Protein AF-A0A8H6QI71-F1 (afdb_monomer_lite)

pLDDT: mean 81.69, std 11.5, range [48.66, 94.69]

Sequence (191 aa):
MAPSSMRLLLYSREDYWPYFSACAHWRDGELMDVCKCALGHVPKPRTTAGLQGIEHRAKDIYHGRTYNPNEFATPCGKCRPMRRCPDCPSEYMVEIKLSEDRSDPRSLRFRHAIVVTRWCDLGDGSSPHRSREWAACNGDLTGYDSFAVLGKRSISGVFESAFTDDHIPGQRIVSMNPKGIRLGEAGNSWY

Organism: NCBI:txid1287682

Structure (mmCIF, N/CA/C/O backbone):
data_AF-A0A8H6QI71-F1
#
_entry.id   AF-A0A8H6QI71-F1
#
loop_
_atom_site.group_PDB
_atom_site.id
_atom_site.type_symbol
_atom_site.label_atom_id
_atom_site.label_alt_id
_atom_site.label_comp_id
_atom_site.label_asym_id
_atom_site.label_entity_id
_atom_site.label_seq_id
_atom_site.pdbx_PDB_ins_code
_atom_site.Cartn_x
_atom_site.Cartn_y
_atom_site.Cartn_z
_atom_site.occupancy
_atom_site.B_iso_or_equiv
_atom_site.auth_seq_id
_atom_site.auth_comp_id
_atom_site.auth_asym_id
_atom_site.auth_atom_id
_atom_site.pdbx_PDB_model_num
ATOM 1 N N . MET A 1 1 ? 4.713 -8.923 -17.486 1.00 67.88 1 MET A N 1
ATOM 2 C CA . MET A 1 1 ? 5.205 -10.060 -16.682 1.00 67.88 1 MET A CA 1
ATOM 3 C C . MET A 1 1 ? 4.197 -11.201 -16.807 1.00 67.88 1 MET A C 1
ATOM 5 O O . MET A 1 1 ? 3.032 -10.893 -17.034 1.00 67.88 1 MET A O 1
ATOM 9 N N . ALA A 1 2 ? 4.606 -12.471 -16.748 1.00 78.50 2 ALA A N 1
ATOM 10 C CA . ALA A 1 2 ? 3.647 -13.584 -16.791 1.00 78.50 2 ALA A CA 1
ATOM 11 C C . ALA A 1 2 ? 2.905 -13.704 -15.438 1.00 78.50 2 ALA A C 1
ATOM 13 O O . ALA A 1 2 ? 3.509 -13.378 -14.414 1.00 78.50 2 ALA A O 1
ATOM 14 N N . PRO A 1 3 ? 1.654 -14.194 -15.383 1.00 75.56 3 PRO A N 1
ATOM 15 C CA . PRO A 1 3 ? 0.897 -14.291 -14.125 1.00 75.56 3 PRO A CA 1
ATOM 16 C C . PRO A 1 3 ? 1.628 -15.077 -13.023 1.00 75.56 3 PRO A C 1
ATOM 18 O O . PRO A 1 3 ? 1.729 -14.622 -11.885 1.00 75.56 3 PRO A O 1
ATOM 21 N N . SER A 1 4 ? 2.263 -16.194 -13.388 1.00 78.88 4 SER A N 1
ATOM 22 C CA . SER A 1 4 ? 3.041 -17.036 -12.469 1.00 78.88 4 SER A CA 1
ATOM 23 C C . SER A 1 4 ? 4.257 -16.328 -11.863 1.00 78.88 4 SER A C 1
ATOM 25 O O . SER A 1 4 ? 4.579 -16.544 -10.698 1.00 78.88 4 SER A O 1
ATOM 27 N N . SER A 1 5 ? 4.915 -15.442 -12.617 1.00 81.75 5 SER A N 1
ATOM 28 C CA . SER A 1 5 ? 6.075 -14.686 -12.116 1.00 81.75 5 SER A CA 1
ATOM 29 C C . SER A 1 5 ? 5.662 -13.550 -11.184 1.00 81.75 5 SER A C 1
ATOM 31 O O . SER A 1 5 ? 6.348 -13.309 -10.197 1.00 81.75 5 SER A O 1
ATOM 33 N N . MET A 1 6 ? 4.517 -12.904 -11.432 1.00 84.50 6 MET A N 1
ATOM 34 C CA . MET A 1 6 ? 3.956 -11.937 -10.480 1.00 84.50 6 MET A CA 1
ATOM 35 C C . MET A 1 6 ? 3.588 -12.611 -9.158 1.00 84.50 6 MET A C 1
ATOM 37 O O . MET A 1 6 ? 3.831 -12.047 -8.095 1.00 84.50 6 MET A O 1
ATOM 41 N N . ARG A 1 7 ? 3.047 -13.834 -9.213 1.00 81.69 7 ARG A N 1
ATOM 42 C CA . ARG A 1 7 ? 2.723 -14.603 -8.010 1.00 81.69 7 ARG A CA 1
ATOM 43 C C . ARG A 1 7 ? 3.966 -14.892 -7.165 1.00 81.69 7 ARG A C 1
ATOM 45 O O . ARG A 1 7 ? 3.940 -14.647 -5.967 1.00 81.69 7 ARG A O 1
ATOM 52 N N . LEU A 1 8 ? 5.050 -15.353 -7.788 1.00 85.69 8 LEU A N 1
ATOM 53 C CA . LEU A 1 8 ? 6.312 -15.629 -7.087 1.00 85.69 8 LEU A CA 1
ATOM 54 C C . LEU A 1 8 ? 6.946 -14.382 -6.456 1.00 85.69 8 LEU A C 1
ATOM 56 O O . LEU A 1 8 ? 7.713 -14.508 -5.510 1.00 85.69 8 LEU A O 1
ATOM 60 N N . LEU A 1 9 ? 6.651 -13.196 -6.990 1.00 88.19 9 LEU A N 1
ATOM 61 C CA . LEU A 1 9 ? 7.185 -11.936 -6.481 1.00 88.19 9 LEU A CA 1
ATOM 62 C C . LEU A 1 9 ? 6.346 -11.360 -5.334 1.00 88.19 9 LEU A C 1
ATOM 64 O O . LEU A 1 9 ? 6.881 -10.682 -4.464 1.00 88.19 9 LEU A O 1
ATOM 68 N N . LEU A 1 10 ? 5.035 -11.601 -5.344 1.00 90.88 10 LEU A N 1
ATOM 69 C CA . LEU A 1 10 ? 4.106 -10.982 -4.402 1.00 90.88 10 LEU A CA 1
ATOM 70 C C . LEU A 1 10 ? 3.769 -11.862 -3.197 1.00 90.88 10 LEU A C 1
ATOM 72 O O . LEU A 1 10 ? 3.479 -11.310 -2.139 1.00 90.88 10 LEU A O 1
ATOM 76 N N . TYR A 1 11 ? 3.801 -13.187 -3.345 1.00 89.75 11 TYR A N 1
ATOM 77 C CA . TYR A 1 11 ? 3.317 -14.119 -2.328 1.00 89.75 11 TYR A CA 1
ATOM 78 C C . TYR A 1 11 ? 4.394 -15.085 -1.857 1.00 89.75 11 TYR A C 1
ATOM 80 O O . TYR A 1 11 ? 5.127 -15.664 -2.662 1.00 89.75 11 TYR A O 1
ATOM 88 N N . SER A 1 12 ? 4.373 -15.340 -0.553 1.00 89.56 12 SER A N 1
ATOM 89 C CA . SER A 1 12 ? 5.001 -16.492 0.071 1.00 89.56 12 SER A CA 1
ATOM 90 C C . SER A 1 12 ? 4.563 -17.790 -0.603 1.00 89.56 12 SER A C 1
ATOM 92 O O . SER A 1 12 ? 3.405 -17.977 -0.987 1.00 89.56 12 SER A O 1
ATOM 94 N N . ARG A 1 13 ? 5.526 -18.697 -0.775 1.00 84.44 13 ARG A N 1
ATOM 95 C CA . ARG A 1 13 ? 5.322 -19.976 -1.465 1.00 84.44 13 ARG A CA 1
ATOM 96 C C . ARG A 1 13 ? 4.545 -20.988 -0.627 1.00 84.44 13 ARG A C 1
ATOM 98 O O . ARG A 1 13 ? 4.004 -21.925 -1.206 1.00 84.44 13 ARG A O 1
ATOM 105 N N . GLU A 1 14 ? 4.540 -20.818 0.690 1.00 84.69 14 GLU A N 1
ATOM 106 C CA . GLU A 1 14 ? 3.998 -21.795 1.636 1.00 84.69 14 GLU A CA 1
ATOM 107 C C . GLU A 1 14 ? 2.531 -21.502 1.956 1.00 84.69 14 GLU A C 1
ATOM 109 O O . GLU A 1 14 ? 1.664 -22.342 1.734 1.00 84.69 14 GLU A O 1
ATOM 114 N N . ASP A 1 15 ? 2.247 -20.282 2.406 1.00 84.94 15 ASP A N 1
ATOM 115 C CA . ASP A 1 15 ? 0.958 -19.862 2.965 1.00 84.94 15 ASP A CA 1
ATOM 116 C C . ASP A 1 15 ? 0.229 -18.815 2.111 1.00 84.94 15 ASP A C 1
ATOM 118 O O . ASP A 1 15 ? -0.856 -18.355 2.473 1.00 84.94 15 ASP A O 1
ATOM 122 N N . TYR A 1 16 ? 0.809 -18.436 0.965 1.00 83.81 16 TYR A N 1
ATOM 123 C CA . TYR A 1 16 ? 0.271 -17.413 0.063 1.00 83.81 16 TYR A CA 1
ATOM 124 C C . TYR A 1 16 ? 0.046 -16.061 0.742 1.00 83.81 16 TYR A C 1
ATOM 126 O O . TYR A 1 16 ? -0.727 -15.238 0.250 1.00 83.81 16 TYR A O 1
ATOM 134 N N . TRP A 1 17 ? 0.727 -15.803 1.857 1.00 89.44 17 TRP A N 1
ATOM 135 C CA . TRP A 1 17 ? 0.727 -14.493 2.481 1.00 89.44 17 TRP A CA 1
ATOM 136 C C . TRP A 1 17 ? 1.582 -13.517 1.656 1.00 89.44 17 TRP A C 1
ATOM 138 O O . TRP A 1 17 ? 2.589 -13.937 1.077 1.00 89.44 17 TRP A O 1
ATOM 148 N N . PRO A 1 18 ? 1.228 -12.224 1.540 1.00 92.06 18 PRO A N 1
ATOM 149 C CA . PRO A 1 18 ? 2.047 -11.278 0.803 1.00 92.06 18 PRO A CA 1
ATOM 150 C C . PRO A 1 18 ? 3.413 -11.120 1.475 1.00 92.06 18 PRO A C 1
ATOM 152 O O . PRO A 1 18 ? 3.505 -11.076 2.698 1.00 92.06 18 PRO A O 1
ATOM 155 N N . TYR A 1 19 ? 4.485 -10.953 0.701 1.00 92.12 19 TYR A N 1
ATOM 156 C CA . TYR A 1 19 ? 5.823 -10.705 1.271 1.00 92.12 19 TYR A CA 1
ATOM 157 C C . TYR A 1 19 ? 5.970 -9.337 1.971 1.00 92.12 19 TYR A C 1
ATOM 159 O O . TYR A 1 19 ? 7.041 -9.002 2.473 1.00 92.12 19 TYR A O 1
ATOM 167 N N . PHE A 1 20 ? 4.907 -8.537 2.004 1.00 93.06 20 PHE A N 1
ATOM 168 C CA . PHE A 1 20 ? 4.841 -7.228 2.643 1.00 93.06 20 PHE A CA 1
ATOM 169 C C . PHE A 1 20 ? 3.739 -7.199 3.711 1.00 93.06 20 PHE A C 1
ATOM 171 O O . PHE A 1 20 ? 2.838 -8.037 3.731 1.00 93.06 20 PHE A O 1
ATOM 178 N N . SER A 1 21 ? 3.793 -6.205 4.602 1.00 92.25 21 SER A N 1
ATOM 179 C CA . SER A 1 21 ? 2.792 -6.041 5.662 1.00 92.25 21 SER A CA 1
ATOM 180 C C . SER A 1 21 ? 1.402 -5.777 5.082 1.00 92.25 21 SER A C 1
ATOM 182 O O . SER A 1 21 ? 1.201 -4.818 4.335 1.00 92.25 21 SER A O 1
ATOM 184 N N . ALA A 1 22 ? 0.435 -6.601 5.475 1.00 94.12 22 ALA A N 1
ATOM 185 C CA . ALA A 1 22 ? -0.955 -6.508 5.058 1.00 94.12 22 ALA A CA 1
ATOM 186 C C . ALA A 1 22 ? -1.888 -6.720 6.266 1.00 94.12 22 ALA A C 1
ATOM 188 O O . ALA A 1 22 ? -1.545 -7.429 7.209 1.00 94.12 22 ALA A O 1
ATOM 189 N N . CYS A 1 23 ? -3.051 -6.070 6.266 1.00 94.00 23 CYS A N 1
ATOM 190 C CA . CYS A 1 23 ? -4.119 -6.267 7.251 1.00 94.00 23 CYS A CA 1
ATOM 191 C C . CYS A 1 23 ? -4.908 -7.536 6.933 1.00 94.00 23 CYS A C 1
ATOM 193 O O . CYS A 1 23 ? -4.937 -7.935 5.777 1.00 94.00 23 CYS A O 1
ATOM 195 N N . ALA A 1 24 ? -5.622 -8.120 7.897 1.00 92.81 24 ALA A N 1
ATOM 196 C CA . ALA A 1 24 ? -6.383 -9.362 7.696 1.00 92.81 24 ALA A CA 1
ATOM 197 C C . ALA A 1 24 ? -7.345 -9.341 6.483 1.00 92.81 24 ALA A C 1
ATOM 199 O O . ALA A 1 24 ? -7.567 -10.361 5.837 1.00 92.81 24 ALA A O 1
ATOM 200 N N . HIS A 1 25 ? -7.845 -8.159 6.117 1.00 92.88 25 HIS A N 1
ATOM 201 C CA . HIS A 1 25 ? -8.777 -7.936 5.009 1.00 92.88 25 HIS A CA 1
ATOM 202 C C . HIS A 1 25 ? -8.123 -7.841 3.627 1.00 92.88 25 HIS A C 1
ATOM 204 O O . HIS A 1 25 ? -8.810 -7.572 2.649 1.00 92.88 25 HIS A O 1
ATOM 210 N N . TRP A 1 26 ? -6.803 -8.000 3.509 1.00 91.56 26 TRP A N 1
ATOM 211 C CA . TRP A 1 26 ? -6.082 -7.866 2.235 1.00 91.56 26 TRP A CA 1
ATOM 212 C C . TRP A 1 26 ? -6.598 -8.809 1.141 1.00 91.56 26 TRP A C 1
ATOM 214 O O . TRP A 1 26 ? -6.453 -8.536 -0.053 1.00 91.56 26 TRP A O 1
ATOM 224 N N . ARG A 1 27 ? -7.196 -9.918 1.586 1.00 88.50 27 ARG A N 1
ATOM 225 C CA . ARG A 1 27 ? -7.839 -10.946 0.775 1.00 88.50 27 ARG A CA 1
ATOM 226 C C . ARG A 1 27 ? -9.093 -10.428 0.075 1.00 88.50 27 ARG A C 1
ATOM 228 O O . ARG A 1 27 ? -9.455 -10.932 -0.981 1.00 88.50 27 ARG A O 1
ATOM 235 N N . ASP A 1 28 ? -9.733 -9.418 0.647 1.00 87.00 28 ASP A N 1
ATOM 236 C CA . ASP A 1 28 ? -10.954 -8.824 0.135 1.00 87.00 28 ASP A CA 1
ATOM 237 C C . ASP A 1 28 ? -10.635 -7.528 -0.623 1.00 87.00 28 ASP A C 1
ATOM 239 O O . ASP A 1 28 ? -10.025 -6.589 -0.105 1.00 87.00 28 ASP A O 1
ATOM 243 N N . GLY A 1 29 ? -11.074 -7.462 -1.880 1.00 85.75 29 GLY A N 1
ATOM 244 C CA . GLY A 1 29 ? -10.908 -6.286 -2.730 1.00 85.75 29 GLY A CA 1
ATOM 245 C C . GLY A 1 29 ? -9.685 -6.335 -3.650 1.00 85.75 29 GLY A C 1
ATOM 246 O O . GLY A 1 29 ? -9.356 -7.359 -4.236 1.00 85.75 29 GLY A O 1
ATOM 247 N N . GLU A 1 30 ? -9.053 -5.182 -3.858 1.00 90.81 30 GLU A N 1
ATOM 248 C CA . GLU A 1 30 ? -8.184 -4.911 -5.006 1.00 90.81 30 GLU A CA 1
ATOM 249 C C . GLU A 1 30 ? -6.699 -4.740 -4.653 1.00 90.81 30 GLU A C 1
ATOM 251 O O . GLU A 1 30 ? -5.929 -4.335 -5.524 1.00 90.81 30 GLU A O 1
ATOM 256 N N . LEU A 1 31 ? -6.255 -5.005 -3.416 1.00 92.31 31 LEU A N 1
ATOM 257 C CA . LEU A 1 31 ? -4.856 -4.748 -3.027 1.00 92.31 31 LEU A CA 1
ATOM 258 C C . LEU A 1 31 ? -3.873 -5.467 -3.962 1.00 92.31 31 LEU A C 1
ATOM 260 O O . LEU A 1 31 ? -2.986 -4.849 -4.553 1.00 92.31 31 LEU A O 1
ATOM 264 N N . MET A 1 32 ? -4.086 -6.765 -4.164 1.00 90.75 32 MET A N 1
ATOM 265 C CA . MET A 1 32 ? -3.227 -7.569 -5.031 1.00 90.75 32 MET A CA 1
ATOM 266 C C . MET A 1 32 ? -3.390 -7.218 -6.508 1.00 90.75 32 MET A C 1
ATOM 268 O O . MET A 1 32 ? -2.410 -7.224 -7.250 1.00 90.75 32 MET A O 1
ATOM 272 N N . ASP A 1 33 ? -4.593 -6.841 -6.935 1.00 90.81 33 ASP A N 1
ATOM 273 C CA . ASP A 1 33 ? -4.855 -6.366 -8.294 1.00 90.81 33 ASP A CA 1
ATOM 274 C C . ASP A 1 33 ? -4.119 -5.061 -8.604 1.00 90.81 33 ASP A C 1
ATOM 276 O O . ASP A 1 33 ? -3.656 -4.856 -9.729 1.00 90.81 33 ASP A O 1
ATOM 280 N N . VAL A 1 34 ? -4.004 -4.173 -7.617 1.00 93.38 34 VAL A N 1
ATOM 281 C CA . VAL A 1 34 ? -3.229 -2.935 -7.708 1.00 93.38 34 VAL A CA 1
ATOM 282 C C . VAL A 1 34 ? -1.737 -3.244 -7.796 1.00 93.38 34 VAL A C 1
ATOM 284 O O . VAL A 1 34 ? -1.076 -2.702 -8.683 1.00 93.38 34 VAL A O 1
ATOM 287 N N . CYS A 1 35 ? -1.220 -4.166 -6.976 1.00 93.62 35 CYS A N 1
ATOM 288 C CA . CYS A 1 35 ? 0.173 -4.621 -7.058 1.00 93.62 35 CYS A CA 1
ATOM 289 C C . CYS A 1 35 ? 0.495 -5.252 -8.423 1.00 93.62 35 CYS A C 1
ATOM 291 O O . CYS A 1 35 ? 1.467 -4.868 -9.076 1.00 93.62 35 CYS A O 1
ATOM 293 N N . LYS A 1 36 ? -0.355 -6.167 -8.908 1.00 92.12 36 LYS A N 1
ATOM 294 C CA . LYS A 1 36 ? -0.227 -6.790 -10.238 1.00 92.12 36 LYS A CA 1
ATOM 295 C C . LYS A 1 36 ? -0.292 -5.737 -11.355 1.00 92.12 36 LYS A C 1
ATOM 297 O O . LYS A 1 36 ? 0.489 -5.798 -12.304 1.00 92.12 36 LYS A O 1
ATOM 302 N N . CYS A 1 37 ? -1.174 -4.742 -11.230 1.00 92.56 37 CYS A N 1
ATOM 303 C CA . CYS A 1 37 ? -1.265 -3.625 -12.171 1.00 92.56 37 CYS A CA 1
ATOM 304 C C . CYS A 1 37 ? 0.022 -2.788 -12.193 1.00 92.56 37 CYS A C 1
ATOM 306 O O . CYS A 1 37 ? 0.531 -2.503 -13.274 1.00 92.56 37 CYS A O 1
ATOM 308 N N . ALA A 1 38 ? 0.575 -2.436 -11.028 1.00 92.81 38 ALA A N 1
ATOM 309 C CA . ALA A 1 38 ? 1.826 -1.683 -10.920 1.00 92.81 38 ALA A CA 1
ATOM 310 C C . ALA A 1 38 ? 3.001 -2.431 -11.575 1.00 92.81 38 ALA A C 1
ATOM 312 O O . ALA A 1 38 ? 3.723 -1.854 -12.385 1.00 92.81 38 ALA A O 1
ATOM 313 N N . LEU A 1 39 ? 3.133 -3.741 -11.329 1.00 91.62 39 LEU A N 1
ATOM 314 C CA . LEU A 1 39 ? 4.132 -4.592 -11.996 1.00 91.62 39 LEU A CA 1
ATOM 315 C C . LEU A 1 39 ? 3.929 -4.673 -13.517 1.00 91.62 39 LEU A C 1
ATOM 317 O O . LEU A 1 39 ? 4.883 -4.873 -14.269 1.00 91.62 39 LEU A O 1
ATOM 321 N N . GLY A 1 40 ? 2.691 -4.512 -13.988 1.00 89.31 40 GLY A N 1
ATOM 322 C CA . GLY A 1 40 ? 2.367 -4.407 -15.409 1.00 89.31 40 GLY A CA 1
ATOM 323 C C . GLY A 1 40 ? 2.949 -3.163 -16.089 1.00 89.31 40 GLY A C 1
ATOM 324 O O . GLY A 1 40 ? 3.134 -3.187 -17.306 1.00 89.31 40 GLY A O 1
ATOM 325 N N . HIS A 1 41 ? 3.275 -2.120 -15.320 1.00 88.81 41 HIS A N 1
ATOM 326 C CA . HIS A 1 41 ? 3.877 -0.878 -15.810 1.00 88.81 41 HIS A CA 1
ATOM 327 C C . HIS A 1 41 ? 5.410 -0.887 -15.817 1.00 88.81 41 HIS A C 1
ATOM 329 O O . HIS A 1 41 ? 6.008 0.069 -16.307 1.00 88.81 41 HIS A O 1
ATOM 335 N N . VAL A 1 42 ? 6.057 -1.945 -15.315 1.00 88.00 42 VAL A N 1
ATOM 336 C CA . VAL A 1 42 ? 7.515 -2.094 -15.422 1.00 88.00 42 VAL A CA 1
ATOM 337 C C . VAL A 1 42 ? 7.897 -2.217 -16.906 1.00 88.00 42 VAL A C 1
ATOM 339 O O . VAL A 1 42 ? 7.371 -3.110 -17.588 1.00 88.00 42 VAL A O 1
ATOM 342 N N . PRO A 1 43 ? 8.799 -1.361 -17.428 1.00 82.50 43 PRO A N 1
ATOM 343 C CA . PRO A 1 43 ? 9.247 -1.435 -18.813 1.00 82.50 43 PRO A CA 1
ATOM 344 C C . PRO A 1 43 ? 9.792 -2.824 -19.145 1.00 82.50 43 PRO A C 1
ATOM 346 O O . PRO A 1 43 ? 10.611 -3.391 -18.420 1.00 82.50 43 PRO A O 1
ATOM 349 N N . LYS A 1 44 ? 9.325 -3.410 -20.251 1.00 76.50 44 LYS A N 1
ATOM 350 C CA . LYS A 1 44 ? 9.787 -4.739 -20.659 1.00 76.50 44 LYS A CA 1
ATOM 351 C C . LYS A 1 44 ? 11.211 -4.638 -21.212 1.00 76.50 44 LYS A C 1
ATOM 353 O O . LYS A 1 44 ? 11.461 -3.778 -22.062 1.00 76.50 44 LYS A O 1
ATOM 358 N N . PRO A 1 45 ? 12.135 -5.521 -20.796 1.00 67.50 45 PRO A N 1
ATOM 359 C CA . PRO A 1 45 ? 13.444 -5.579 -21.418 1.00 67.50 45 PRO A CA 1
ATOM 360 C C . PRO A 1 45 ? 13.309 -5.929 -22.906 1.00 67.50 45 PRO A C 1
ATOM 362 O O . PRO A 1 45 ? 12.448 -6.728 -23.280 1.00 67.50 45 PRO A O 1
ATOM 365 N N . ARG A 1 46 ? 14.143 -5.326 -23.764 1.00 65.75 46 ARG A N 1
ATOM 366 C CA . ARG A 1 46 ? 14.187 -5.685 -25.190 1.00 65.75 46 ARG A CA 1
ATOM 367 C C . ARG A 1 46 ? 14.627 -7.142 -25.333 1.00 65.75 46 ARG A C 1
ATOM 369 O O . ARG A 1 46 ? 15.638 -7.540 -24.758 1.00 65.75 46 ARG A O 1
ATOM 376 N N . THR A 1 47 ? 13.939 -7.904 -26.177 1.00 59.91 47 THR A N 1
ATOM 377 C CA . THR A 1 47 ? 14.457 -9.190 -26.649 1.00 59.91 47 THR A CA 1
ATOM 378 C C . THR A 1 47 ? 15.559 -8.896 -27.666 1.00 59.91 47 THR A C 1
ATOM 380 O O . THR A 1 47 ? 15.287 -8.561 -28.814 1.00 59.91 47 THR A O 1
ATOM 383 N N . THR A 1 48 ? 16.819 -8.935 -27.235 1.00 59.75 48 THR A N 1
ATOM 384 C CA . THR A 1 48 ? 17.982 -8.629 -28.089 1.00 59.75 48 THR A CA 1
ATOM 385 C C . THR A 1 48 ? 18.492 -9.832 -28.887 1.00 59.75 48 THR A C 1
ATOM 387 O O . THR A 1 48 ? 19.467 -9.699 -29.623 1.00 59.75 48 THR A O 1
ATOM 390 N N . ALA A 1 49 ? 17.850 -10.996 -28.767 1.00 56.69 49 ALA A N 1
ATOM 391 C CA . ALA A 1 49 ? 18.244 -12.206 -29.477 1.00 56.69 49 ALA A CA 1
ATOM 392 C C . ALA A 1 49 ? 17.698 -12.231 -30.919 1.00 56.69 49 ALA A C 1
ATOM 394 O O . ALA A 1 49 ? 16.494 -12.095 -31.145 1.00 56.69 49 ALA A O 1
ATOM 395 N N . GLY A 1 50 ? 18.588 -12.458 -31.891 1.00 65.38 50 GLY A N 1
ATOM 396 C CA . GLY A 1 50 ? 18.234 -12.760 -33.283 1.00 65.38 50 GLY A CA 1
ATOM 397 C C . GLY A 1 50 ? 17.472 -11.651 -34.025 1.00 65.38 50 GLY A C 1
ATOM 398 O O . GLY A 1 50 ? 17.676 -10.460 -33.789 1.00 65.38 50 GLY A O 1
ATOM 399 N N . LEU A 1 51 ? 16.589 -12.059 -34.945 1.00 65.50 51 LEU A N 1
ATOM 400 C CA . LEU A 1 51 ? 15.840 -11.173 -35.853 1.00 65.50 51 LEU A CA 1
ATOM 401 C C . LEU A 1 51 ? 14.931 -10.170 -35.113 1.00 65.50 51 LEU A C 1
ATOM 403 O O . LEU A 1 51 ? 14.785 -9.026 -35.541 1.00 65.50 51 LEU A O 1
ATOM 407 N N . GLN A 1 52 ? 14.386 -10.567 -33.958 1.00 62.38 52 GLN A N 1
ATOM 408 C CA . GLN A 1 52 ? 13.504 -9.729 -33.135 1.00 62.38 52 GLN A CA 1
ATOM 409 C C . GLN A 1 52 ? 14.217 -8.468 -32.624 1.00 62.38 52 GLN A C 1
ATOM 411 O O . GLN A 1 52 ? 13.612 -7.399 -32.541 1.00 62.38 52 GLN A O 1
ATOM 416 N N . GLY A 1 53 ? 15.524 -8.546 -32.351 1.00 63.34 53 GLY A N 1
ATOM 417 C CA . GLY A 1 53 ? 16.316 -7.388 -31.933 1.00 63.34 53 GLY A CA 1
ATOM 418 C C . GLY A 1 53 ? 16.432 -6.310 -33.019 1.00 63.34 53 GLY A C 1
ATOM 419 O O . GLY A 1 53 ? 16.474 -5.119 -32.700 1.00 63.34 53 GLY A O 1
ATOM 420 N N . ILE A 1 54 ? 16.440 -6.713 -34.294 1.00 68.00 54 ILE A N 1
ATOM 421 C CA . ILE A 1 54 ? 16.468 -5.799 -35.444 1.00 68.00 54 ILE A CA 1
ATOM 422 C C . ILE A 1 54 ? 15.091 -5.150 -35.625 1.00 68.00 54 ILE A C 1
ATOM 424 O O . ILE A 1 54 ? 15.012 -3.931 -35.767 1.00 68.00 54 ILE A O 1
ATOM 428 N N . GLU A 1 55 ? 14.008 -5.926 -35.526 1.00 69.25 55 GLU A N 1
ATOM 429 C CA . GLU A 1 55 ? 12.636 -5.406 -35.609 1.00 69.25 55 GLU A CA 1
ATOM 430 C C . GLU A 1 55 ? 12.330 -4.374 -34.517 1.00 69.25 55 GLU A C 1
ATOM 432 O O . GLU A 1 55 ? 11.752 -3.323 -34.797 1.00 69.25 55 GLU A O 1
ATOM 437 N N . HIS A 1 56 ? 12.741 -4.641 -33.274 1.00 67.00 56 HIS A N 1
ATOM 438 C CA . HIS A 1 56 ? 12.552 -3.703 -32.169 1.00 67.00 56 HIS A CA 1
ATOM 439 C C . HIS A 1 56 ? 13.341 -2.406 -32.380 1.00 67.00 56 HIS A C 1
ATOM 441 O O . HIS A 1 56 ? 12.794 -1.326 -32.174 1.00 67.00 56 HIS A O 1
ATOM 447 N N . ARG A 1 57 ? 14.588 -2.486 -32.867 1.00 67.12 57 ARG A N 1
ATOM 448 C CA . ARG A 1 57 ? 15.377 -1.293 -33.221 1.00 67.12 57 ARG A CA 1
ATOM 449 C C . ARG A 1 57 ? 14.740 -0.496 -34.360 1.00 67.12 57 ARG A C 1
ATOM 451 O O . ARG A 1 57 ? 14.687 0.724 -34.267 1.00 67.12 57 ARG A O 1
ATOM 458 N N . ALA A 1 58 ? 14.238 -1.164 -35.397 1.00 70.25 58 ALA A N 1
ATOM 459 C CA . ALA A 1 58 ? 13.588 -0.510 -36.531 1.00 70.25 58 ALA A CA 1
ATOM 460 C C . ALA A 1 58 ? 12.287 0.201 -36.121 1.00 70.25 58 ALA A C 1
ATOM 462 O O . ALA A 1 58 ? 12.079 1.353 -36.497 1.00 70.25 58 ALA A O 1
ATOM 463 N N . LYS A 1 59 ? 11.446 -0.442 -35.297 1.00 71.31 59 LYS A N 1
ATOM 464 C CA . LYS A 1 59 ? 10.231 0.176 -34.735 1.00 71.31 59 LYS A CA 1
ATOM 465 C C . LYS A 1 59 ? 10.555 1.397 -33.881 1.00 71.31 59 LYS A C 1
ATOM 467 O O . LYS A 1 59 ? 9.882 2.415 -33.988 1.00 71.31 59 LYS A O 1
ATOM 472 N N . ASP A 1 60 ? 11.595 1.305 -33.063 1.00 68.12 60 ASP A N 1
ATOM 473 C CA . ASP A 1 60 ? 12.004 2.390 -32.178 1.00 68.12 60 ASP A CA 1
ATOM 474 C C . ASP A 1 60 ? 12.564 3.589 -32.963 1.00 68.12 60 ASP A C 1
ATOM 476 O O . ASP A 1 60 ? 12.191 4.723 -32.676 1.00 68.12 60 ASP A O 1
ATOM 480 N N . ILE A 1 61 ? 13.355 3.351 -34.018 1.00 72.56 61 ILE A N 1
ATOM 481 C CA . ILE A 1 61 ? 13.813 4.402 -34.946 1.00 72.56 61 ILE A CA 1
ATOM 482 C C . ILE A 1 61 ? 12.623 5.048 -35.667 1.00 72.56 61 ILE A C 1
ATOM 484 O O . ILE A 1 61 ? 12.525 6.271 -35.708 1.00 72.56 61 ILE A O 1
ATOM 488 N N . TYR A 1 62 ? 11.693 4.242 -36.188 1.00 75.75 62 TYR A N 1
ATOM 489 C CA . TYR A 1 62 ? 10.505 4.733 -36.892 1.00 75.75 62 TYR A CA 1
ATOM 490 C C . TYR A 1 62 ? 9.591 5.581 -35.993 1.00 75.75 62 TYR A C 1
ATOM 492 O O . TYR A 1 62 ? 9.032 6.580 -36.437 1.00 75.75 62 TYR A O 1
ATOM 500 N N . HIS A 1 63 ? 9.461 5.214 -34.716 1.00 74.81 63 HIS A N 1
ATOM 501 C CA . HIS A 1 63 ? 8.661 5.951 -33.737 1.00 74.81 63 HIS A CA 1
ATOM 502 C C . HIS A 1 63 ? 9.447 7.020 -32.958 1.00 74.81 63 HIS A C 1
ATOM 504 O O . HIS A 1 63 ? 8.881 7.624 -32.046 1.00 74.81 63 HIS A O 1
ATOM 510 N N . GLY A 1 64 ? 10.728 7.249 -33.274 1.00 68.69 64 GLY A N 1
ATOM 511 C CA . GLY A 1 64 ? 11.581 8.214 -32.572 1.00 68.69 64 GLY A CA 1
ATOM 512 C C . GLY A 1 64 ? 11.764 7.918 -31.077 1.00 68.69 64 GLY A C 1
ATOM 513 O O . GLY A 1 64 ? 11.961 8.838 -30.287 1.00 68.69 64 GLY A O 1
ATOM 514 N N . ARG A 1 65 ? 11.652 6.651 -30.659 1.00 68.56 65 ARG A N 1
ATOM 515 C CA . ARG A 1 65 ? 11.748 6.234 -29.254 1.00 68.56 65 ARG A CA 1
ATOM 516 C C . ARG A 1 65 ? 13.141 5.708 -28.943 1.00 68.56 65 ARG A C 1
ATOM 518 O O . ARG A 1 65 ? 13.620 4.768 -29.571 1.00 68.56 65 ARG A O 1
ATOM 525 N N . THR A 1 66 ? 13.769 6.250 -27.907 1.00 66.44 66 THR A N 1
ATOM 526 C CA . THR A 1 66 ? 15.019 5.705 -27.368 1.00 66.44 66 THR A CA 1
ATOM 527 C C . THR A 1 66 ? 14.682 4.730 -26.249 1.00 66.44 66 THR A C 1
ATOM 529 O O . THR A 1 66 ? 14.099 5.117 -25.241 1.00 66.44 66 THR A O 1
ATOM 532 N N . TYR A 1 67 ? 15.036 3.456 -26.406 1.00 69.94 67 TYR A N 1
ATOM 533 C CA . TYR A 1 67 ? 14.855 2.479 -25.333 1.00 69.94 67 TYR A CA 1
ATOM 534 C C . TYR A 1 67 ? 15.763 2.797 -24.155 1.00 69.94 67 TYR A C 1
ATOM 536 O O . TYR A 1 67 ? 16.988 2.816 -24.300 1.00 69.94 67 TYR A O 1
ATOM 544 N N . ASN A 1 68 ? 15.149 2.973 -22.992 1.00 70.94 68 ASN A N 1
ATOM 545 C CA . ASN A 1 68 ? 15.843 3.172 -21.738 1.00 70.94 68 ASN A CA 1
ATOM 546 C C . ASN A 1 68 ? 15.423 2.073 -20.743 1.00 70.94 68 ASN A C 1
ATOM 548 O O . ASN A 1 68 ? 14.291 2.087 -20.265 1.00 70.94 68 ASN A O 1
ATOM 552 N N . PRO A 1 69 ? 16.304 1.117 -20.400 1.00 69.00 69 PRO A N 1
ATOM 553 C CA . PRO A 1 69 ? 15.995 0.102 -19.392 1.00 69.00 69 PRO A CA 1
ATOM 554 C C . PRO A 1 69 ? 15.834 0.692 -17.982 1.00 69.00 69 PRO A C 1
ATOM 556 O O . PRO A 1 69 ? 15.239 0.044 -17.130 1.00 69.00 69 PRO A O 1
ATOM 559 N N . ASN A 1 70 ? 16.322 1.915 -17.749 1.00 72.06 70 ASN A N 1
ATOM 560 C CA . ASN A 1 70 ? 16.184 2.662 -16.498 1.00 72.06 70 ASN A CA 1
ATOM 561 C C . ASN A 1 70 ? 15.004 3.649 -16.542 1.00 72.06 70 ASN A C 1
ATOM 563 O O . ASN A 1 70 ? 14.956 4.592 -15.757 1.00 72.06 70 ASN A O 1
ATOM 567 N N . GLU A 1 71 ? 14.073 3.481 -17.484 1.00 79.62 71 GLU A N 1
ATOM 568 C CA . GLU A 1 71 ? 12.858 4.289 -17.529 1.00 79.62 71 GLU A CA 1
ATOM 569 C C . GLU A 1 71 ? 12.011 4.047 -16.271 1.00 79.62 71 GLU A C 1
ATOM 571 O O . GLU A 1 71 ? 11.801 2.907 -15.836 1.00 79.62 71 GLU A O 1
ATOM 576 N N . PHE A 1 72 ? 11.533 5.135 -15.665 1.00 80.69 72 PHE A N 1
ATOM 577 C CA . PHE A 1 72 ? 10.645 5.058 -14.513 1.00 80.69 72 PHE A CA 1
ATOM 578 C C . PHE A 1 72 ? 9.297 4.470 -14.932 1.00 80.69 72 PHE A C 1
ATOM 580 O O . PHE A 1 72 ? 8.687 4.892 -15.915 1.00 80.69 72 PHE A O 1
ATOM 587 N N . ALA A 1 73 ? 8.802 3.505 -14.160 1.00 85.19 73 ALA A N 1
ATOM 588 C CA . ALA A 1 73 ? 7.467 2.976 -14.382 1.00 85.19 73 ALA A CA 1
ATOM 589 C C . ALA A 1 73 ? 6.430 4.063 -14.062 1.00 85.19 73 ALA A C 1
ATOM 591 O O . ALA A 1 73 ? 6.391 4.595 -12.954 1.00 85.19 73 ALA A O 1
ATOM 592 N N . THR A 1 74 ? 5.576 4.385 -15.033 1.00 84.06 74 THR A N 1
ATOM 593 C CA . THR A 1 74 ? 4.522 5.392 -14.857 1.00 84.06 74 THR A CA 1
ATOM 594 C C . THR A 1 74 ? 3.229 4.712 -14.394 1.00 84.06 74 THR A C 1
ATOM 596 O O . THR A 1 74 ? 2.662 3.920 -15.153 1.00 84.06 74 THR A O 1
ATOM 599 N N . PRO A 1 75 ? 2.728 4.988 -13.175 1.00 86.62 75 PRO A N 1
ATOM 600 C CA . PRO A 1 75 ? 1.521 4.346 -12.668 1.00 86.62 75 PRO A CA 1
ATOM 601 C C . PRO A 1 75 ? 0.259 4.897 -13.353 1.00 86.62 75 PRO A C 1
ATOM 603 O O . PRO A 1 75 ? 0.128 6.101 -13.584 1.00 86.62 75 PRO A O 1
ATOM 606 N N . CYS A 1 76 ? -0.712 4.027 -13.649 1.00 91.31 76 CYS A N 1
ATOM 607 C CA . CYS A 1 76 ? -1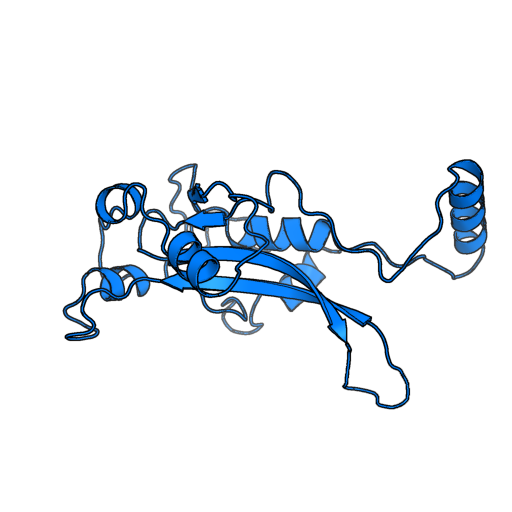.993 4.430 -14.241 1.00 91.31 76 CYS A CA 1
ATOM 608 C C . CYS A 1 76 ? -3.039 4.845 -13.193 1.00 91.31 76 CYS A C 1
ATOM 610 O O . CYS A 1 76 ? -2.853 4.679 -11.990 1.00 91.31 76 CYS A O 1
ATOM 612 N N . GLY A 1 77 ? -4.212 5.303 -13.642 1.00 90.31 77 GLY A N 1
ATOM 613 C CA . GLY A 1 77 ? -5.326 5.678 -12.760 1.00 90.31 77 GLY A CA 1
ATOM 614 C C . GLY A 1 77 ? -5.870 4.558 -11.855 1.00 90.31 77 GLY A C 1
ATOM 615 O O . GLY A 1 77 ? -6.590 4.870 -10.902 1.00 90.31 77 GLY A O 1
ATOM 616 N N . LYS A 1 78 ? -5.524 3.284 -12.115 1.00 92.19 78 LYS A N 1
ATOM 617 C CA . LYS A 1 78 ? -5.860 2.139 -11.250 1.00 92.19 78 LYS A CA 1
ATOM 618 C C . LYS A 1 78 ? -4.874 1.989 -10.095 1.00 92.19 78 LYS A C 1
ATOM 620 O O . LYS A 1 78 ? -5.325 1.903 -8.955 1.00 92.19 78 LYS A O 1
ATOM 625 N N . CYS A 1 79 ? -3.569 1.950 -10.375 1.00 92.69 79 CYS A N 1
ATOM 626 C CA . CYS A 1 79 ? -2.544 1.655 -9.368 1.00 92.69 79 CYS A CA 1
ATOM 627 C C . CYS A 1 79 ? -1.911 2.890 -8.721 1.00 92.69 79 CYS A C 1
ATOM 629 O O . CYS A 1 79 ? -1.333 2.767 -7.652 1.00 92.69 79 CYS A O 1
ATOM 631 N N . ARG A 1 80 ? -2.046 4.070 -9.338 1.00 90.75 80 ARG A N 1
ATOM 632 C CA . ARG A 1 80 ? -1.588 5.342 -8.769 1.00 90.75 80 ARG A CA 1
ATOM 633 C C . ARG A 1 80 ? -2.329 5.740 -7.487 1.00 90.75 80 ARG A C 1
ATOM 635 O O . ARG A 1 80 ? -1.672 6.264 -6.608 1.00 90.75 80 ARG A O 1
ATOM 642 N N . PRO A 1 81 ? -3.661 5.586 -7.358 1.00 91.81 81 PRO A N 1
ATOM 643 C CA . PRO A 1 81 ? -4.354 6.013 -6.147 1.00 91.81 81 PRO A CA 1
ATOM 644 C C . PRO A 1 81 ? -4.045 5.122 -4.947 1.00 91.81 81 PRO A C 1
ATOM 646 O O . PRO A 1 81 ? -4.041 3.894 -5.069 1.00 91.81 81 PRO A O 1
ATOM 649 N N . MET A 1 82 ? -3.933 5.737 -3.777 1.00 92.00 82 MET A N 1
ATOM 650 C CA . MET A 1 82 ? -3.811 5.029 -2.509 1.00 92.00 82 MET A CA 1
ATOM 651 C C . MET A 1 82 ? -5.075 4.224 -2.188 1.00 92.00 82 MET A C 1
ATOM 653 O O . MET A 1 82 ? -6.185 4.596 -2.584 1.00 92.00 82 MET A O 1
ATOM 657 N N . ARG A 1 83 ? -4.919 3.116 -1.459 1.00 93.62 83 ARG A N 1
ATOM 658 C CA . ARG A 1 83 ? -6.018 2.226 -1.063 1.00 93.62 83 ARG A CA 1
ATOM 659 C C . ARG A 1 83 ? -6.230 2.247 0.439 1.00 93.62 83 ARG A C 1
ATOM 661 O O . ARG A 1 83 ? -5.316 1.911 1.174 1.00 93.62 83 ARG A O 1
ATOM 668 N N . ARG A 1 84 ? -7.439 2.565 0.898 1.00 93.94 84 ARG A N 1
ATOM 669 C CA . ARG A 1 84 ? -7.839 2.412 2.304 1.00 93.94 84 ARG A CA 1
ATOM 670 C C . ARG A 1 84 ? -8.701 1.172 2.466 1.00 93.94 84 ARG A C 1
ATOM 672 O O . ARG A 1 84 ? -9.688 1.008 1.751 1.00 93.94 84 ARG A O 1
ATOM 679 N N . CYS A 1 85 ? -8.345 0.303 3.401 1.00 94.69 85 CYS A N 1
ATOM 680 C CA . CYS A 1 85 ? -9.198 -0.815 3.774 1.00 94.69 85 CYS A CA 1
ATOM 681 C C . CYS A 1 85 ? -10.503 -0.280 4.392 1.00 94.69 85 CYS A C 1
ATOM 683 O O . CYS A 1 85 ? -10.422 0.537 5.304 1.00 94.69 85 CYS A O 1
ATOM 685 N N . PRO A 1 86 ? -11.696 -0.698 3.933 1.00 94.44 86 PRO A N 1
ATOM 686 C CA . PRO A 1 86 ? -12.946 -0.243 4.545 1.00 94.44 86 PRO A CA 1
ATOM 687 C C . PRO A 1 86 ? -13.150 -0.813 5.955 1.00 94.44 86 PRO A C 1
ATOM 689 O O . PRO A 1 86 ? -13.789 -0.163 6.773 1.00 94.44 86 PRO A O 1
ATOM 692 N N . ASP A 1 87 ? -12.555 -1.972 6.243 1.00 94.31 87 ASP A N 1
ATOM 693 C CA . ASP A 1 87 ? -12.805 -2.754 7.457 1.00 94.31 87 ASP A CA 1
ATOM 694 C C . ASP A 1 87 ? -11.724 -2.570 8.545 1.00 94.31 87 ASP A C 1
ATOM 696 O O . ASP A 1 87 ? -11.796 -3.178 9.605 1.00 94.31 87 ASP A O 1
ATOM 700 N N . CYS A 1 88 ? -10.682 -1.761 8.310 1.00 94.12 88 CYS A N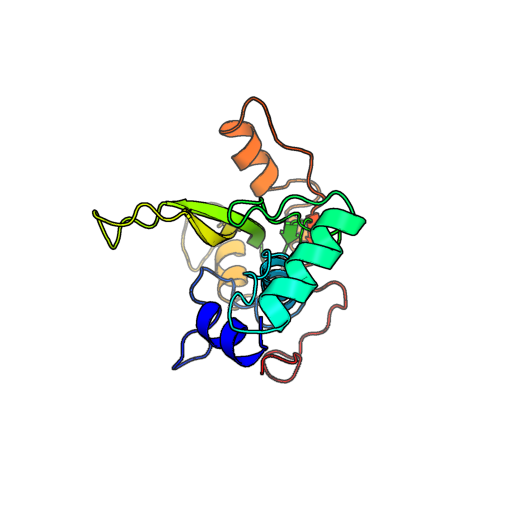 1
ATOM 701 C CA . CYS A 1 88 ? -9.660 -1.430 9.316 1.00 94.12 88 CYS A CA 1
ATOM 702 C C . CYS A 1 88 ? -8.922 -0.124 8.947 1.00 94.12 88 CYS A C 1
ATOM 704 O O . CYS A 1 88 ? -9.004 0.311 7.796 1.00 94.12 88 CYS A O 1
ATOM 706 N N . PRO A 1 89 ? -8.143 0.494 9.850 1.00 93.25 89 PRO A N 1
ATOM 707 C CA . PRO A 1 89 ? -7.480 1.783 9.596 1.00 93.25 89 PRO A CA 1
ATOM 708 C C . PRO A 1 89 ? -6.239 1.711 8.685 1.00 93.25 89 PRO A C 1
ATOM 710 O O . PRO A 1 89 ? -5.412 2.617 8.680 1.00 93.25 89 PRO A O 1
ATOM 713 N N . SER A 1 90 ? -6.072 0.634 7.913 1.00 94.31 90 SER A N 1
ATOM 714 C CA . SER A 1 90 ? -4.912 0.472 7.031 1.00 94.31 90 SER A CA 1
ATOM 715 C C . SER A 1 90 ? -5.065 1.213 5.703 1.00 94.31 90 SER A C 1
ATOM 717 O O . SER A 1 90 ? -6.065 1.052 4.998 1.00 94.31 90 SER A O 1
ATOM 719 N N . GLU A 1 91 ? -4.022 1.946 5.325 1.00 94.25 91 GLU A N 1
ATOM 720 C CA . GLU A 1 91 ? -3.863 2.625 4.040 1.00 94.25 91 GLU A CA 1
ATOM 721 C C . GLU A 1 91 ? -2.620 2.106 3.321 1.00 94.25 91 GLU A C 1
ATOM 723 O O . GLU A 1 91 ? -1.588 1.891 3.947 1.00 94.25 91 GLU A O 1
ATOM 728 N N . TYR A 1 92 ? -2.708 1.927 2.006 1.00 94.25 92 TYR A N 1
ATOM 729 C CA . TYR A 1 92 ? -1.652 1.370 1.171 1.00 94.25 92 TYR A CA 1
ATOM 730 C C . TYR A 1 92 ? -1.305 2.309 0.024 1.00 94.25 92 TYR A C 1
ATOM 732 O O . TYR A 1 92 ? -2.192 2.820 -0.667 1.00 94.25 92 TYR A O 1
ATOM 740 N N . MET A 1 93 ? -0.011 2.459 -0.233 1.00 92.56 93 MET A N 1
ATOM 741 C CA . MET A 1 93 ? 0.532 3.056 -1.449 1.00 92.56 93 MET A CA 1
ATOM 742 C C . MET A 1 93 ? 1.419 2.033 -2.146 1.00 92.56 93 MET A C 1
ATOM 744 O O . MET A 1 93 ? 2.219 1.359 -1.500 1.00 92.56 93 MET A O 1
ATOM 748 N N . VAL A 1 94 ? 1.254 1.905 -3.461 1.00 93.44 94 VAL A N 1
ATOM 749 C CA . VAL A 1 94 ? 2.035 0.982 -4.284 1.00 93.44 94 VAL A CA 1
ATOM 750 C C . VAL A 1 94 ? 2.836 1.787 -5.290 1.00 93.44 94 VAL A C 1
ATOM 752 O O . VAL A 1 94 ? 2.277 2.477 -6.140 1.00 93.44 94 VAL A O 1
ATOM 755 N N . GLU A 1 95 ? 4.151 1.656 -5.207 1.00 90.88 95 GLU A N 1
ATOM 756 C CA . GLU A 1 95 ? 5.102 2.344 -6.066 1.00 90.88 95 GLU A CA 1
ATOM 757 C C . GLU A 1 95 ? 6.026 1.342 -6.753 1.00 90.88 95 GLU A C 1
ATOM 759 O O . GLU A 1 95 ? 6.278 0.246 -6.254 1.00 90.88 95 GLU A O 1
ATOM 764 N N . ILE A 1 96 ? 6.571 1.740 -7.899 1.00 91.81 96 ILE A N 1
ATOM 765 C CA . ILE A 1 96 ? 7.685 1.046 -8.537 1.00 91.81 96 ILE A CA 1
ATOM 766 C C . ILE A 1 96 ? 8.868 2.008 -8.513 1.00 91.81 96 ILE A C 1
ATOM 768 O O . ILE A 1 96 ? 8.854 3.026 -9.206 1.00 91.81 96 ILE A O 1
ATOM 772 N N . LYS A 1 97 ? 9.885 1.692 -7.713 1.00 89.94 97 LYS A N 1
ATOM 773 C CA . LYS A 1 97 ? 11.103 2.497 -7.591 1.00 89.94 97 LYS A CA 1
ATOM 774 C C . LYS A 1 97 ? 12.234 1.853 -8.370 1.00 89.94 97 LYS A C 1
ATOM 776 O O . LYS A 1 97 ? 12.308 0.633 -8.493 1.00 89.94 97 LYS A O 1
ATOM 781 N N . LEU A 1 98 ? 13.111 2.687 -8.911 1.00 88.19 98 LEU A N 1
ATOM 782 C CA . LEU A 1 98 ? 14.361 2.229 -9.487 1.00 88.19 98 LEU A CA 1
ATOM 783 C C . LEU A 1 98 ? 15.395 2.169 -8.355 1.00 88.19 98 LEU A C 1
ATOM 785 O O . LEU A 1 98 ? 15.695 3.187 -7.737 1.00 88.19 98 LEU A O 1
ATOM 789 N N . SER A 1 99 ? 15.893 0.976 -8.052 1.00 86.12 99 SER A N 1
ATOM 790 C CA . SER A 1 99 ? 16.810 0.726 -6.940 1.00 86.12 99 SER A CA 1
ATOM 791 C C . SER A 1 99 ? 18.119 0.142 -7.450 1.00 86.12 99 SER A C 1
ATOM 793 O O . SER A 1 99 ? 18.137 -0.671 -8.371 1.00 86.12 99 SER A O 1
ATOM 795 N N . GLU A 1 100 ? 19.225 0.570 -6.853 1.00 84.44 100 GLU A N 1
ATOM 796 C CA . GLU A 1 100 ? 20.545 0.011 -7.127 1.00 84.44 100 GLU A CA 1
ATOM 797 C C . GLU A 1 100 ? 20.612 -1.438 -6.618 1.00 84.44 100 GLU A C 1
ATOM 799 O O . GLU A 1 100 ? 20.365 -1.702 -5.439 1.00 84.44 100 GLU A O 1
ATOM 804 N N . ASP A 1 101 ? 20.950 -2.383 -7.496 1.00 81.50 101 ASP A N 1
ATOM 805 C CA . ASP A 1 101 ? 21.245 -3.754 -7.093 1.00 81.50 101 ASP A CA 1
ATOM 806 C C . ASP A 1 101 ? 22.690 -3.852 -6.599 1.00 81.50 101 ASP A C 1
ATOM 808 O O . ASP A 1 101 ? 23.635 -3.828 -7.386 1.00 81.50 101 ASP A O 1
ATOM 812 N N . ARG A 1 102 ? 22.850 -3.974 -5.280 1.00 79.88 102 ARG A N 1
ATOM 813 C CA . ARG A 1 102 ? 24.159 -4.076 -4.616 1.00 79.88 102 ARG A CA 1
ATOM 814 C C . ARG A 1 102 ? 24.673 -5.511 -4.474 1.00 79.88 102 ARG A C 1
ATOM 816 O O . ARG A 1 102 ? 25.711 -5.713 -3.849 1.00 79.88 102 ARG A O 1
ATOM 823 N N . SER A 1 103 ? 23.959 -6.507 -5.006 1.00 80.38 103 SER A N 1
ATOM 824 C CA . SER A 1 103 ? 24.350 -7.917 -4.862 1.00 80.38 103 SER A CA 1
ATOM 825 C C . SER A 1 103 ? 25.619 -8.285 -5.641 1.00 80.38 103 SER A C 1
ATOM 827 O O . SER A 1 103 ? 26.359 -9.159 -5.195 1.00 80.38 103 SER A O 1
ATOM 829 N N . ASP A 1 104 ? 25.913 -7.596 -6.750 1.00 74.81 104 ASP A N 1
ATOM 830 C CA . ASP A 1 104 ? 27.158 -7.753 -7.509 1.00 74.81 104 ASP A CA 1
ATOM 831 C C . ASP A 1 104 ? 27.926 -6.418 -7.583 1.00 74.81 104 ASP A C 1
ATOM 833 O O . ASP A 1 104 ? 27.567 -5.544 -8.379 1.00 74.81 104 ASP A O 1
ATOM 837 N N . PRO A 1 105 ? 29.028 -6.260 -6.823 1.00 68.00 105 PRO A N 1
ATOM 838 C CA . PRO A 1 105 ? 29.869 -5.062 -6.861 1.00 68.00 105 PRO A CA 1
ATOM 839 C C . PRO A 1 105 ? 30.458 -4.747 -8.244 1.00 68.00 105 PRO A C 1
ATOM 841 O O . PRO A 1 105 ? 30.901 -3.626 -8.482 1.00 68.00 105 PRO A O 1
ATOM 844 N N . ARG A 1 106 ? 30.505 -5.727 -9.157 1.00 69.56 106 ARG A N 1
ATOM 845 C CA . ARG A 1 106 ? 31.048 -5.569 -10.516 1.00 69.56 106 ARG A CA 1
ATOM 846 C C . ARG A 1 106 ? 29.987 -5.162 -11.535 1.00 69.56 106 ARG A C 1
ATOM 848 O O . ARG A 1 106 ? 30.331 -4.835 -12.669 1.00 69.56 106 ARG A O 1
ATOM 855 N N . SER A 1 107 ? 28.710 -5.175 -11.158 1.00 63.97 107 SER A N 1
ATOM 856 C CA . SER A 1 107 ? 27.595 -4.855 -12.042 1.00 63.97 107 SER A CA 1
ATOM 857 C C . SER A 1 107 ? 26.612 -3.942 -11.302 1.00 63.97 107 SER A C 1
ATOM 859 O O . SER A 1 107 ? 25.618 -4.387 -10.733 1.00 63.97 107 SER A O 1
ATOM 861 N N . LEU A 1 108 ? 26.889 -2.634 -11.328 1.00 59.75 108 LEU A N 1
ATOM 862 C CA . LEU A 1 108 ? 25.950 -1.612 -10.863 1.00 59.75 108 LEU A CA 1
ATOM 863 C C . LEU A 1 108 ? 24.770 -1.553 -11.835 1.00 59.75 108 LEU A C 1
ATOM 865 O O . LEU A 1 108 ? 24.789 -0.833 -12.836 1.00 59.75 108 LEU A O 1
ATOM 869 N N . ARG A 1 109 ? 23.760 -2.385 -11.582 1.00 73.88 109 ARG A N 1
ATOM 870 C CA . ARG A 1 109 ? 22.525 -2.423 -12.362 1.00 73.88 109 ARG A CA 1
ATOM 871 C C . ARG A 1 109 ? 21.398 -1.872 -11.518 1.00 73.88 109 ARG A C 1
ATOM 873 O O . ARG A 1 109 ? 21.159 -2.311 -10.399 1.00 73.88 109 ARG A O 1
ATOM 880 N N . PHE A 1 110 ? 20.672 -0.931 -12.090 1.00 81.31 110 PHE A N 1
ATOM 881 C CA . PHE A 1 110 ? 19.404 -0.518 -11.532 1.00 81.31 110 PHE A CA 1
ATOM 882 C C . PHE A 1 110 ? 18.350 -1.588 -11.822 1.00 81.31 110 PHE A C 1
ATOM 884 O O . PHE A 1 110 ? 18.271 -2.117 -12.933 1.00 81.31 110 PHE A O 1
ATOM 891 N N . ARG A 1 111 ? 17.548 -1.925 -10.815 1.00 84.81 111 ARG A N 1
ATOM 892 C CA . ARG A 1 111 ? 16.397 -2.820 -10.930 1.00 84.81 111 ARG A CA 1
ATOM 893 C C . ARG A 1 111 ? 15.142 -2.099 -10.474 1.00 84.81 111 ARG A C 1
ATOM 895 O O . ARG A 1 111 ? 15.176 -1.303 -9.541 1.00 84.81 111 ARG A O 1
ATOM 902 N N . HIS A 1 112 ? 14.018 -2.412 -11.104 1.00 87.94 112 HIS A N 1
ATOM 903 C CA . HIS A 1 112 ? 12.718 -1.981 -10.607 1.00 87.94 112 HIS A CA 1
ATOM 904 C C . HIS A 1 112 ? 12.333 -2.820 -9.389 1.00 87.94 112 HIS A C 1
ATOM 906 O O . HIS A 1 112 ? 12.267 -4.047 -9.467 1.00 87.94 112 HIS A O 1
ATOM 912 N N . ALA A 1 113 ? 12.064 -2.150 -8.276 1.00 89.94 113 ALA A N 1
ATOM 913 C CA . ALA A 1 113 ? 11.549 -2.730 -7.050 1.00 89.94 113 ALA A CA 1
ATOM 914 C C . ALA A 1 113 ? 10.117 -2.240 -6.828 1.00 89.94 113 ALA A C 1
ATOM 916 O O . ALA A 1 113 ? 9.839 -1.044 -6.929 1.00 89.94 113 ALA A O 1
ATOM 917 N N . ILE A 1 114 ? 9.206 -3.161 -6.518 1.00 92.38 114 ILE A N 1
ATOM 918 C CA . ILE A 1 114 ? 7.893 -2.780 -6.002 1.00 92.38 114 ILE A CA 1
ATOM 919 C C . ILE A 1 114 ? 8.036 -2.397 -4.532 1.00 92.38 114 ILE A C 1
ATOM 921 O O . ILE A 1 114 ? 8.647 -3.124 -3.751 1.00 92.38 114 ILE A O 1
ATOM 925 N N . VAL A 1 115 ? 7.476 -1.252 -4.168 1.00 92.50 115 VAL A N 1
ATOM 926 C CA . VAL A 1 115 ? 7.439 -0.757 -2.796 1.00 92.50 115 VAL A CA 1
ATOM 927 C C . VAL A 1 115 ? 5.979 -0.619 -2.407 1.00 92.50 115 VAL A C 1
ATOM 929 O O . VAL A 1 115 ? 5.228 0.119 -3.043 1.00 92.50 115 VAL A O 1
ATOM 932 N N . VAL A 1 116 ? 5.574 -1.374 -1.389 1.00 94.12 116 VAL A N 1
ATOM 933 C CA . VAL A 1 116 ? 4.228 -1.307 -0.820 1.00 94.12 116 VAL A CA 1
ATOM 934 C C . VAL A 1 116 ? 4.347 -0.708 0.569 1.00 94.12 116 VAL A C 1
ATOM 936 O O . VAL A 1 116 ? 4.831 -1.362 1.492 1.00 94.12 116 VAL A O 1
ATOM 939 N N . THR A 1 117 ? 3.912 0.538 0.711 1.00 92.81 117 THR A N 1
ATOM 940 C CA . THR A 1 117 ? 3.900 1.230 1.999 1.00 92.81 117 THR A CA 1
ATOM 941 C C . THR A 1 117 ? 2.527 1.075 2.626 1.00 92.81 117 THR A C 1
ATOM 943 O O . THR A 1 117 ? 1.522 1.379 1.983 1.00 92.81 117 THR A O 1
ATOM 946 N N . ARG A 1 118 ? 2.483 0.600 3.874 1.00 94.06 118 ARG A N 1
ATOM 947 C CA . ARG A 1 118 ? 1.262 0.499 4.674 1.00 94.06 118 ARG A CA 1
ATOM 948 C C . ARG A 1 118 ? 1.343 1.467 5.848 1.00 94.06 118 ARG A C 1
ATOM 950 O O . ARG A 1 118 ? 2.220 1.317 6.694 1.00 94.06 118 ARG A O 1
ATOM 957 N N . TRP A 1 119 ? 0.388 2.384 5.936 1.00 92.25 119 TRP A N 1
ATOM 958 C CA . TRP A 1 119 ? 0.130 3.159 7.147 1.00 92.25 119 TRP A CA 1
ATOM 959 C C . TRP A 1 119 ? -1.039 2.561 7.897 1.00 92.25 119 TRP A C 1
ATOM 961 O O . TRP A 1 119 ? -1.976 2.033 7.298 1.00 92.25 119 TRP A O 1
ATOM 971 N N . CYS A 1 120 ? -0.979 2.641 9.216 1.00 89.88 120 CYS A N 1
ATOM 972 C CA . CYS A 1 120 ? -2.050 2.176 10.065 1.00 89.88 120 CYS A CA 1
ATOM 973 C C . CYS A 1 120 ? -2.035 2.961 11.367 1.00 89.88 120 CYS A C 1
ATOM 975 O O . CYS A 1 120 ? -1.011 3.008 12.044 1.00 89.88 120 CYS A O 1
ATOM 977 N N . ASP A 1 121 ? -3.176 3.539 11.712 1.00 87.19 121 ASP A N 1
ATOM 978 C CA . ASP A 1 121 ? -3.425 4.042 13.054 1.00 87.19 121 ASP A CA 1
ATOM 979 C C . ASP A 1 121 ? -3.801 2.841 13.928 1.00 87.19 121 ASP A C 1
ATOM 981 O O . ASP A 1 121 ? -4.684 2.072 13.555 1.00 87.19 121 ASP A O 1
ATOM 985 N N . LEU A 1 122 ? -3.084 2.623 15.030 1.00 86.75 122 LEU A N 1
ATOM 986 C CA . LEU A 1 122 ? -3.364 1.553 15.997 1.00 86.75 122 LEU A CA 1
ATOM 987 C C . LEU A 1 122 ? -4.068 2.100 17.249 1.00 86.75 122 LEU A C 1
ATOM 989 O O . LEU A 1 122 ? -4.098 1.435 18.283 1.00 86.75 122 LEU A O 1
ATOM 993 N N . GLY A 1 123 ? -4.620 3.312 17.159 1.00 83.00 123 GLY A N 1
ATOM 994 C CA . GLY A 1 123 ? -5.293 3.991 18.250 1.00 83.00 123 GLY A CA 1
ATOM 995 C C . GLY A 1 123 ? -4.315 4.478 19.316 1.00 83.00 123 GLY A C 1
ATOM 996 O O . GLY A 1 123 ? -3.184 4.872 19.039 1.00 83.00 123 GLY A O 1
ATOM 997 N N . ASP A 1 124 ? -4.763 4.445 20.568 1.00 82.06 124 ASP A N 1
ATOM 998 C CA . ASP A 1 124 ? -4.016 4.962 21.719 1.00 82.06 124 ASP A CA 1
ATOM 999 C C . ASP A 1 124 ? -2.842 4.073 22.169 1.00 82.06 124 ASP A C 1
ATOM 1001 O O . ASP A 1 124 ? -2.101 4.444 23.079 1.00 82.06 124 ASP A O 1
ATOM 1005 N N . GLY A 1 125 ? -2.673 2.893 21.561 1.00 75.31 125 GLY A N 1
ATOM 1006 C CA . GLY A 1 125 ? -1.612 1.946 21.901 1.00 75.31 125 GLY A CA 1
ATOM 1007 C C . GLY A 1 125 ? -1.683 1.406 23.335 1.00 75.31 125 GLY A C 1
ATOM 1008 O O . GLY A 1 125 ? -0.730 0.776 23.791 1.00 75.31 125 GLY A O 1
ATOM 1009 N N . SER A 1 126 ? -2.792 1.622 24.051 1.00 79.94 126 SER A N 1
ATOM 1010 C CA . SER A 1 126 ? -2.934 1.257 25.467 1.00 79.94 126 SER A CA 1
ATOM 1011 C C . SER A 1 126 ? -2.884 -0.256 25.697 1.00 79.94 126 SER A C 1
ATOM 1013 O O . SER A 1 126 ? -2.432 -0.730 26.740 1.00 79.94 126 SER A O 1
ATOM 1015 N N . SER A 1 127 ? -3.344 -1.034 24.718 1.00 78.94 127 SER A N 1
ATOM 1016 C CA . SER A 1 127 ? -3.183 -2.482 24.659 1.00 78.94 127 SER A CA 1
ATOM 1017 C C . SER A 1 127 ? -3.466 -2.977 23.241 1.00 78.94 127 SER A C 1
ATOM 1019 O O . SER A 1 127 ? -4.454 -2.528 22.650 1.00 78.94 127 SER A O 1
ATOM 1021 N N . PR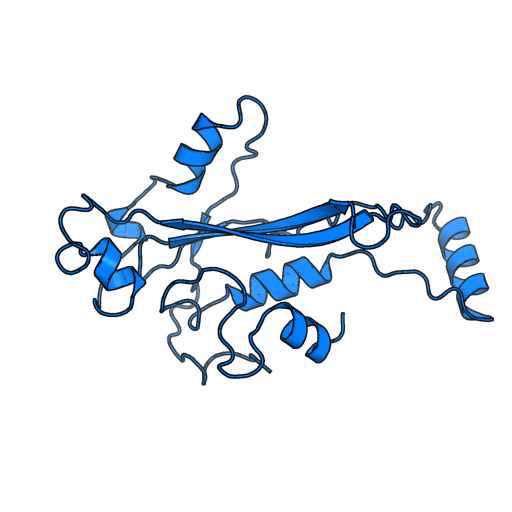O A 1 128 ? -2.702 -3.965 22.734 1.00 76.00 128 PRO A N 1
ATOM 1022 C CA . PRO A 1 128 ? -3.036 -4.657 21.492 1.00 76.00 128 PRO A CA 1
ATOM 1023 C C . PRO A 1 128 ? -4.497 -5.133 21.487 1.00 76.00 128 PRO A C 1
ATOM 1025 O O . PRO A 1 128 ? -5.236 -4.867 20.556 1.00 76.00 128 PRO A O 1
ATOM 1028 N N . HIS A 1 129 ? -4.980 -5.714 22.586 1.00 74.44 129 HIS A N 1
ATOM 1029 C CA . HIS A 1 129 ? -6.310 -6.329 22.629 1.00 74.44 129 HIS A CA 1
ATOM 1030 C C . HIS A 1 129 ? -7.463 -5.368 22.950 1.00 74.44 129 HIS A C 1
ATOM 1032 O O . HIS A 1 129 ? -8.621 -5.756 22.814 1.00 74.44 129 HIS A O 1
ATOM 1038 N N . ARG A 1 130 ? -7.184 -4.145 23.425 1.00 76.00 130 ARG A N 1
ATOM 1039 C CA . ARG A 1 130 ? -8.240 -3.172 23.779 1.00 76.00 130 ARG A CA 1
ATOM 1040 C C . ARG A 1 130 ? -8.488 -2.133 22.693 1.00 76.00 130 ARG A C 1
ATOM 1042 O O . ARG A 1 130 ? -9.586 -1.581 22.647 1.00 76.00 130 ARG A O 1
ATOM 1049 N N . SER A 1 131 ? -7.510 -1.876 21.824 1.00 86.56 131 SER A N 1
ATOM 1050 C CA . SER A 1 131 ? -7.706 -0.981 20.686 1.00 86.56 131 SER A CA 1
ATOM 1051 C C . SER A 1 131 ? -8.593 -1.644 19.632 1.00 86.56 131 SER A C 1
ATOM 1053 O O . SER A 1 131 ? -8.326 -2.750 19.154 1.00 86.56 131 SER A O 1
ATOM 1055 N N . ARG A 1 132 ? -9.649 -0.931 19.233 1.00 90.31 132 ARG A N 1
ATOM 1056 C CA . ARG A 1 132 ? -10.545 -1.365 18.154 1.00 90.31 132 ARG A CA 1
ATOM 1057 C C . ARG A 1 132 ? -9.829 -1.360 16.809 1.00 90.31 132 ARG A C 1
ATOM 1059 O O . ARG A 1 132 ? -10.090 -2.222 15.979 1.00 90.31 132 ARG A O 1
ATOM 1066 N N . GLU A 1 133 ? -8.932 -0.402 16.611 1.00 90.75 133 GLU A N 1
ATOM 1067 C CA . GLU A 1 133 ? -8.079 -0.252 15.438 1.00 90.75 133 GLU A CA 1
ATOM 1068 C C . GLU A 1 133 ? -7.177 -1.474 15.259 1.00 90.75 133 GLU A C 1
ATOM 1070 O O . GLU A 1 133 ? -7.159 -2.085 14.188 1.00 90.75 133 GLU A O 1
ATOM 1075 N N . TRP A 1 134 ? -6.482 -1.868 16.332 1.00 89.88 134 TRP A N 1
ATOM 1076 C CA . TRP A 1 134 ? -5.624 -3.047 16.329 1.00 89.88 134 TRP A CA 1
ATOM 1077 C C . TRP A 1 134 ? -6.434 -4.324 16.093 1.00 89.88 134 TRP A C 1
ATOM 1079 O O . TRP A 1 134 ? -6.084 -5.112 15.214 1.00 89.88 134 TRP A O 1
ATOM 1089 N N . ALA A 1 135 ? -7.547 -4.509 16.810 1.00 90.94 135 ALA A N 1
ATOM 1090 C CA . ALA A 1 135 ? -8.404 -5.683 16.646 1.00 90.94 135 ALA A CA 1
ATOM 1091 C C . ALA A 1 135 ? -8.953 -5.788 15.211 1.00 90.94 135 ALA A C 1
ATOM 1093 O O . ALA A 1 135 ? -8.906 -6.854 14.602 1.00 90.94 135 ALA A O 1
ATOM 1094 N N . ALA A 1 136 ? -9.385 -4.670 14.617 1.00 92.62 136 ALA A N 1
ATOM 1095 C CA . ALA A 1 136 ? -9.818 -4.626 13.222 1.00 92.62 136 ALA A CA 1
ATOM 1096 C C . ALA A 1 136 ? -8.683 -4.996 12.257 1.00 92.62 136 ALA A C 1
ATOM 1098 O O . ALA A 1 136 ? -8.889 -5.740 11.304 1.00 92.62 136 ALA A O 1
ATOM 1099 N N . CYS A 1 137 ? -7.456 -4.525 12.488 1.00 91.50 137 CYS A N 1
ATOM 1100 C CA . CYS A 1 137 ? -6.324 -4.870 11.629 1.00 91.50 137 CYS A CA 1
ATOM 1101 C C . CYS A 1 137 ? -5.956 -6.353 11.626 1.00 91.50 137 CYS A C 1
ATOM 1103 O O . CYS A 1 137 ? -5.483 -6.839 10.592 1.00 91.50 137 CYS A O 1
ATOM 1105 N N . ASN A 1 138 ? -6.181 -7.043 12.743 1.00 90.88 138 ASN A N 1
ATOM 1106 C CA . ASN A 1 138 ? -5.945 -8.478 12.879 1.00 90.88 138 ASN A CA 1
ATOM 1107 C C . ASN A 1 138 ? -7.157 -9.333 12.481 1.00 90.88 138 ASN A C 1
ATOM 1109 O O . ASN A 1 138 ? -7.027 -10.546 12.373 1.00 90.88 138 ASN A O 1
ATOM 1113 N N . GLY A 1 139 ? -8.304 -8.712 12.182 1.00 90.00 139 GLY A N 1
ATOM 1114 C CA . GLY A 1 139 ? -9.538 -9.422 11.832 1.00 90.00 139 GLY A CA 1
ATOM 1115 C C . GLY A 1 139 ? -10.332 -9.921 13.044 1.00 90.00 139 GLY A C 1
ATOM 1116 O O . GLY A 1 139 ? -11.304 -10.649 12.871 1.00 90.00 139 GLY A O 1
ATOM 1117 N N . ASP A 1 140 ? -9.962 -9.496 14.255 1.00 90.75 140 ASP A N 1
ATOM 1118 C CA . ASP A 1 140 ? -10.623 -9.864 15.515 1.00 90.75 140 ASP A CA 1
ATOM 1119 C C . ASP A 1 140 ? -11.882 -9.021 15.790 1.00 90.75 140 ASP A C 1
ATOM 1121 O O . ASP A 1 140 ? -12.687 -9.348 16.664 1.00 90.75 140 ASP A O 1
ATOM 1125 N N . LEU A 1 141 ? -12.067 -7.916 15.055 1.00 89.38 141 LEU A N 1
ATOM 1126 C CA . LEU A 1 141 ? -13.221 -7.026 15.171 1.00 89.38 141 LEU A CA 1
ATOM 1127 C C . LEU A 1 141 ? -14.006 -6.971 13.861 1.00 89.38 141 LEU A C 1
ATOM 1129 O O . LEU A 1 141 ? -13.466 -6.643 12.807 1.00 89.38 141 LEU A O 1
ATOM 1133 N N . THR A 1 142 ? -15.316 -7.190 13.952 1.00 87.56 142 THR A N 1
ATOM 1134 C CA . THR A 1 142 ? -16.251 -6.995 12.839 1.00 87.56 142 THR A CA 1
ATOM 1135 C C . THR A 1 142 ? -16.938 -5.630 12.928 1.00 87.56 142 THR A C 1
ATOM 1137 O O . THR A 1 142 ? -17.141 -5.081 14.012 1.00 87.56 142 THR A O 1
ATOM 1140 N N . GLY A 1 143 ? -17.297 -5.057 11.775 1.00 88.12 143 GLY A N 1
ATOM 1141 C CA . GLY A 1 143 ? -18.074 -3.812 11.705 1.00 88.12 143 GLY A CA 1
ATOM 1142 C C . GLY A 1 143 ? -17.284 -2.522 11.957 1.00 88.12 143 GLY A C 1
ATOM 1143 O O . GLY A 1 143 ? -17.888 -1.483 12.219 1.00 88.12 143 GLY A O 1
ATOM 1144 N N . TYR A 1 144 ? -15.952 -2.558 11.891 1.00 91.62 144 TYR A N 1
ATOM 1145 C CA . TYR A 1 144 ? -15.150 -1.336 11.876 1.00 91.62 144 TYR A CA 1
ATOM 1146 C C . TYR A 1 144 ? -15.348 -0.611 10.537 1.00 91.62 144 TYR A C 1
ATOM 1148 O O . TYR A 1 144 ? -15.025 -1.160 9.491 1.00 91.62 144 TYR A O 1
ATOM 1156 N N . ASP A 1 145 ? -15.868 0.617 10.565 1.00 92.00 145 ASP A N 1
ATOM 1157 C CA . ASP A 1 145 ? -16.010 1.457 9.371 1.00 92.00 145 ASP A CA 1
ATOM 1158 C C . ASP A 1 145 ? -14.867 2.474 9.311 1.00 92.00 145 ASP A C 1
ATOM 1160 O O . ASP A 1 145 ? -14.892 3.531 9.946 1.00 92.00 145 ASP A O 1
ATOM 1164 N N . SER A 1 146 ? -13.849 2.143 8.523 1.00 90.94 146 SER A N 1
ATOM 1165 C CA . SER A 1 146 ? -12.647 2.960 8.359 1.00 90.94 146 SER A CA 1
ATOM 1166 C C . SER A 1 146 ? -12.939 4.339 7.773 1.00 90.94 146 SER A C 1
ATOM 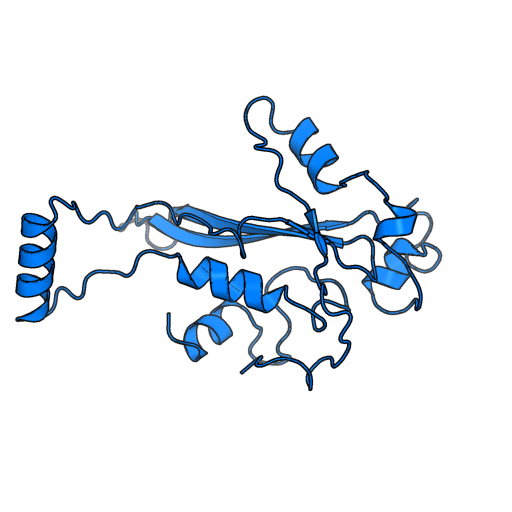1168 O O . SER A 1 146 ? -12.316 5.333 8.157 1.00 90.94 146 SER A O 1
ATOM 1170 N N . PHE A 1 147 ? -13.914 4.440 6.869 1.00 89.00 147 PHE A N 1
ATOM 1171 C CA . PHE A 1 147 ? -14.267 5.715 6.254 1.00 89.00 147 PHE A CA 1
ATOM 1172 C C . PHE A 1 147 ? -15.091 6.591 7.196 1.00 89.00 147 PHE A C 1
ATOM 1174 O O . PHE A 1 147 ? -14.900 7.806 7.176 1.00 89.00 147 PHE A O 1
ATOM 1181 N N . ALA A 1 148 ? -15.926 6.013 8.061 1.00 90.19 148 ALA A N 1
ATOM 1182 C CA . ALA A 1 148 ? -16.616 6.767 9.105 1.00 90.19 148 ALA A CA 1
ATOM 1183 C C . ALA A 1 148 ? -15.668 7.218 10.231 1.00 90.19 148 ALA A C 1
ATOM 1185 O O . ALA A 1 148 ? -15.742 8.366 10.665 1.00 90.19 148 ALA A O 1
ATOM 1186 N N . VAL A 1 149 ? -14.758 6.347 10.686 1.00 88.69 149 VAL A N 1
ATOM 1187 C CA . VAL A 1 149 ? -13.860 6.624 11.825 1.00 88.69 149 VAL A CA 1
ATOM 1188 C C . VAL A 1 149 ? -12.752 7.617 11.459 1.00 88.69 149 VAL A C 1
ATOM 1190 O O . VAL A 1 149 ? -12.518 8.605 12.165 1.00 88.69 149 VAL A O 1
ATOM 1193 N N . LEU A 1 150 ? -12.060 7.387 10.339 1.00 84.31 150 LEU A N 1
ATOM 1194 C CA . LEU A 1 150 ? -10.978 8.271 9.895 1.00 84.31 150 LEU A CA 1
ATOM 1195 C C . LEU A 1 150 ? -11.523 9.491 9.143 1.00 84.31 150 LEU A C 1
ATOM 1197 O O . LEU A 1 150 ? -10.920 10.570 9.175 1.00 84.31 150 LEU A O 1
ATOM 1201 N N . GLY A 1 151 ? -12.687 9.360 8.502 1.00 82.62 151 GLY A N 1
ATOM 1202 C CA . GLY A 1 151 ? -13.300 10.434 7.733 1.00 82.62 151 GLY A CA 1
ATOM 1203 C C . GLY A 1 151 ? -12.378 10.916 6.613 1.00 82.62 151 GLY A C 1
ATOM 1204 O O . GLY A 1 151 ? -11.775 10.130 5.876 1.00 82.62 151 GLY A O 1
ATOM 1205 N N . LYS A 1 152 ? -12.243 12.244 6.518 1.00 74.25 152 LYS A N 1
ATOM 1206 C CA . LYS A 1 152 ? -11.346 12.922 5.568 1.00 74.25 152 LYS A CA 1
ATOM 1207 C C . LYS A 1 152 ? -9.875 12.905 5.993 1.00 74.25 152 LYS A C 1
ATOM 1209 O O . LYS A 1 152 ? -9.029 13.322 5.206 1.00 74.25 152 LYS A O 1
ATOM 1214 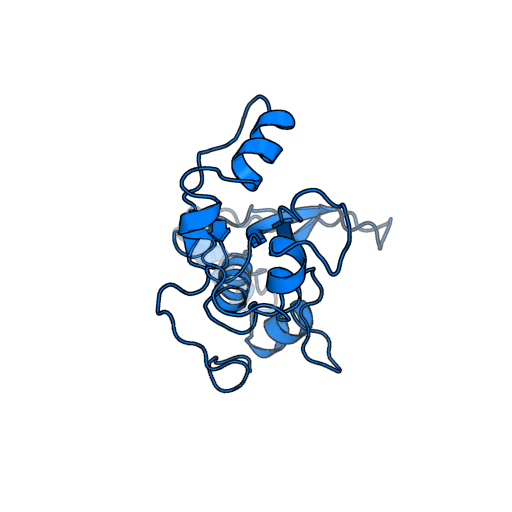N N . ARG A 1 153 ? -9.553 12.461 7.216 1.00 73.88 153 ARG A N 1
ATOM 1215 C CA . ARG A 1 153 ? -8.157 12.341 7.650 1.00 73.88 153 ARG A CA 1
ATOM 1216 C C . ARG A 1 153 ? -7.517 11.209 6.867 1.00 73.88 153 ARG A C 1
ATOM 1218 O O . ARG A 1 153 ? -8.104 10.136 6.757 1.00 73.88 153 ARG A O 1
ATOM 1225 N N . SER A 1 154 ? -6.346 11.469 6.305 1.00 78.88 154 SER A N 1
ATOM 1226 C CA . SER A 1 154 ? -5.492 10.453 5.697 1.00 78.88 154 SER A CA 1
ATOM 1227 C C . SER A 1 154 ? -4.276 10.281 6.585 1.00 78.88 154 SER A C 1
ATOM 1229 O O . SER A 1 154 ? -3.595 11.260 6.883 1.00 78.88 154 SER A O 1
ATOM 1231 N N . ILE A 1 155 ? -4.036 9.058 7.049 1.00 81.81 155 ILE A N 1
ATOM 1232 C CA . ILE A 1 155 ? -2.875 8.770 7.897 1.00 81.81 155 ILE A CA 1
ATOM 1233 C C . ILE A 1 155 ? -1.620 8.953 7.047 1.00 81.81 155 ILE A C 1
ATOM 1235 O O . ILE A 1 155 ? -0.664 9.601 7.467 1.00 81.81 155 ILE A O 1
ATOM 1239 N N . SER A 1 156 ? -1.678 8.465 5.809 1.00 80.25 156 SER A N 1
ATOM 1240 C CA . SER A 1 156 ? -0.639 8.665 4.815 1.00 80.25 156 SER A CA 1
ATOM 1241 C C . SER A 1 156 ? -0.388 10.133 4.503 1.00 80.25 156 SER A C 1
ATOM 1243 O O . SER A 1 156 ? 0.760 10.546 4.484 1.00 80.25 156 SER A O 1
ATOM 1245 N N . GLY A 1 157 ? -1.433 10.937 4.289 1.00 77.94 157 GLY A N 1
ATOM 1246 C CA . GLY A 1 157 ? -1.269 12.347 3.944 1.00 77.94 157 GLY A CA 1
ATOM 1247 C C . GLY A 1 157 ? -0.641 13.142 5.081 1.00 77.94 157 GLY A C 1
ATOM 1248 O O . GLY A 1 157 ? 0.237 13.955 4.823 1.00 77.94 157 GLY A O 1
ATOM 1249 N N . VAL A 1 158 ? -1.028 12.862 6.332 1.00 78.75 158 VAL A N 1
ATOM 1250 C CA . VAL A 1 158 ? -0.391 13.463 7.514 1.00 78.75 158 VAL A CA 1
ATOM 1251 C C . VAL A 1 158 ? 1.078 13.058 7.596 1.00 78.75 158 VAL A C 1
ATOM 1253 O O . VAL A 1 158 ? 1.935 13.929 7.724 1.00 78.75 158 VAL A O 1
ATOM 1256 N N . PHE A 1 159 ? 1.379 11.761 7.487 1.00 76.81 159 PHE A N 1
ATOM 1257 C CA . PHE A 1 159 ? 2.749 11.266 7.585 1.00 76.81 159 PHE A CA 1
ATOM 1258 C C . PHE A 1 159 ? 3.629 11.828 6.467 1.00 76.81 159 PHE A C 1
ATOM 1260 O O . PHE A 1 159 ? 4.640 12.458 6.744 1.00 76.81 159 PHE A O 1
ATOM 1267 N N . GLU A 1 160 ? 3.221 11.671 5.210 1.00 74.62 160 GLU A N 1
ATOM 1268 C CA . GLU A 1 160 ? 3.979 12.171 4.064 1.00 74.62 160 GLU A CA 1
ATOM 1269 C C . GLU A 1 160 ? 4.190 13.688 4.168 1.00 74.62 160 GLU A C 1
ATOM 1271 O O . GLU A 1 160 ? 5.308 14.156 3.952 1.00 74.62 160 GLU A O 1
ATOM 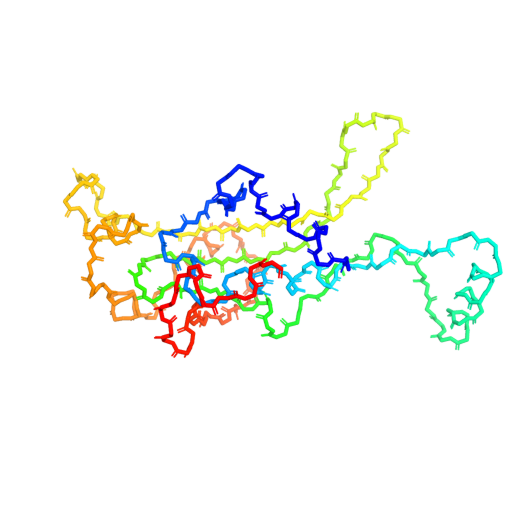1276 N N . SER A 1 161 ? 3.173 14.461 4.589 1.00 73.81 161 SER A N 1
ATOM 1277 C CA . SER A 1 161 ? 3.294 15.926 4.730 1.00 73.81 161 SER A CA 1
ATOM 1278 C C . SER A 1 161 ? 4.298 16.367 5.792 1.00 73.81 161 SER A C 1
ATOM 1280 O O . SER A 1 161 ? 4.782 17.490 5.738 1.00 73.81 161 SER A O 1
ATOM 1282 N N . ALA A 1 162 ? 4.619 15.494 6.748 1.00 74.50 162 ALA A N 1
ATOM 1283 C CA . ALA A 1 162 ? 5.590 15.782 7.794 1.00 74.50 162 ALA A CA 1
ATOM 1284 C C . ALA A 1 162 ? 7.041 15.498 7.366 1.00 74.50 162 ALA A C 1
ATOM 1286 O O . ALA A 1 162 ? 7.964 16.019 7.987 1.00 74.50 162 ALA A O 1
ATOM 1287 N N . PHE A 1 163 ? 7.253 14.665 6.341 1.00 68.12 163 PHE A N 1
ATOM 1288 C CA . PHE A 1 163 ? 8.590 14.230 5.911 1.00 68.12 163 PHE A CA 1
ATOM 1289 C C . PHE A 1 163 ? 8.967 14.683 4.495 1.00 68.12 163 PHE A C 1
ATOM 1291 O O . PHE A 1 163 ? 10.139 14.591 4.128 1.00 68.12 163 PHE A O 1
ATOM 1298 N N . THR A 1 164 ? 8.015 15.178 3.700 1.00 64.62 164 THR A N 1
ATOM 1299 C CA . THR A 1 164 ? 8.265 15.685 2.345 1.00 64.62 164 THR A CA 1
ATOM 1300 C C . THR A 1 164 ? 7.785 17.131 2.198 1.00 64.62 164 THR A C 1
ATOM 1302 O O . THR A 1 164 ? 6.593 17.382 2.064 1.00 64.62 164 THR A O 1
ATOM 1305 N N . ASP A 1 165 ? 8.729 18.080 2.193 1.00 55.66 165 ASP A N 1
ATOM 1306 C CA . ASP A 1 165 ? 8.442 19.520 2.039 1.00 55.66 165 ASP A CA 1
ATOM 1307 C C . ASP A 1 165 ? 7.940 19.891 0.625 1.00 55.66 165 ASP A C 1
ATOM 1309 O O . ASP A 1 165 ? 7.165 20.832 0.479 1.00 55.66 165 ASP A O 1
ATOM 1313 N N . ASP A 1 166 ? 8.331 19.142 -0.420 1.00 49.31 166 ASP A N 1
ATOM 1314 C CA . ASP A 1 166 ? 8.201 19.615 -1.814 1.00 49.31 166 ASP A CA 1
ATOM 1315 C C . ASP A 1 166 ? 7.299 18.786 -2.749 1.00 49.31 166 ASP A C 1
ATOM 1317 O O . ASP A 1 166 ? 6.925 19.264 -3.822 1.00 49.31 166 ASP A O 1
ATOM 1321 N N . HIS A 1 167 ? 6.907 17.552 -2.412 1.00 48.66 167 HIS A N 1
ATOM 1322 C CA . HIS A 1 167 ? 6.206 16.703 -3.386 1.00 48.66 167 HIS A CA 1
ATOM 1323 C C . HIS A 1 167 ? 5.242 15.690 -2.771 1.00 48.66 167 HIS A C 1
ATOM 1325 O O . HIS A 1 167 ? 5.514 14.494 -2.729 1.00 48.66 167 HIS A O 1
ATOM 1331 N N . ILE A 1 168 ? 4.027 16.143 -2.465 1.00 52.56 168 ILE A N 1
ATOM 1332 C CA . ILE A 1 168 ? 2.873 15.242 -2.410 1.00 52.56 168 ILE A CA 1
ATOM 1333 C C . ILE A 1 168 ? 1.870 15.717 -3.451 1.00 52.56 168 ILE A C 1
ATOM 1335 O O . ILE A 1 168 ? 1.020 16.564 -3.166 1.00 52.56 168 ILE A O 1
ATOM 1339 N N . PRO A 1 169 ? 1.920 15.194 -4.689 1.00 52.59 169 PRO A N 1
ATOM 1340 C CA . PRO A 1 169 ? 0.772 15.320 -5.561 1.00 52.59 169 PRO A CA 1
ATOM 1341 C C . PRO A 1 169 ? -0.361 14.568 -4.870 1.00 52.59 169 PRO A C 1
ATOM 1343 O O . PRO A 1 169 ? -0.310 13.342 -4.829 1.00 52.59 169 PRO A O 1
ATOM 1346 N N . GLY A 1 170 ? -1.331 15.297 -4.305 1.00 59.69 170 GLY A N 1
ATOM 1347 C CA . GLY A 1 170 ? -2.439 14.757 -3.516 1.00 59.69 170 GLY A CA 1
ATOM 1348 C C . GLY A 1 170 ? -3.056 13.536 -4.188 1.00 59.69 170 GLY A C 1
ATOM 1349 O O . GLY A 1 170 ? -3.872 13.650 -5.107 1.00 59.69 170 GLY A O 1
ATOM 1350 N N . GLN A 1 171 ? -2.616 12.347 -3.777 1.00 71.69 171 GLN A N 1
ATOM 1351 C CA . GLN A 1 171 ? -3.122 11.116 -4.345 1.00 71.69 171 GLN A CA 1
ATOM 1352 C C . GLN A 1 171 ? -4.473 10.860 -3.703 1.00 71.69 171 GLN A C 1
ATOM 1354 O O . GLN A 1 171 ? -4.603 10.800 -2.482 1.00 71.69 171 GLN A O 1
ATOM 1359 N N . ARG A 1 172 ? -5.503 10.716 -4.537 1.00 85.38 172 ARG A N 1
ATOM 1360 C CA . ARG A 1 172 ? -6.824 10.333 -4.045 1.00 85.38 172 ARG A CA 1
ATOM 1361 C C . ARG A 1 172 ? -6.715 8.994 -3.304 1.00 85.38 172 ARG A C 1
ATOM 1363 O O . ARG A 1 172 ? -6.091 8.057 -3.809 1.00 85.38 172 ARG A O 1
ATOM 1370 N N . ILE A 1 173 ? -7.366 8.903 -2.152 1.00 88.50 173 ILE A N 1
ATOM 1371 C CA . ILE A 1 173 ? -7.562 7.645 -1.436 1.00 88.50 173 ILE A CA 1
ATOM 1372 C C . ILE A 1 173 ? -8.880 7.050 -1.910 1.00 88.50 173 ILE A C 1
ATOM 1374 O O . ILE A 1 173 ? -9.910 7.722 -1.901 1.00 88.50 173 ILE A O 1
ATOM 1378 N N . VAL A 1 174 ? -8.847 5.794 -2.339 1.00 92.56 174 VAL A N 1
ATOM 1379 C CA . VAL A 1 174 ? -10.046 5.038 -2.715 1.00 92.56 174 VAL A CA 1
ATOM 1380 C C . VAL A 1 174 ? -10.162 3.782 -1.861 1.00 92.56 174 VAL A C 1
ATOM 1382 O O . VAL A 1 174 ? -9.178 3.320 -1.280 1.00 92.56 174 VAL A O 1
ATOM 1385 N N . SER A 1 175 ? -11.369 3.224 -1.767 1.00 93.44 175 SER A N 1
ATOM 1386 C CA . SER A 1 175 ? -11.582 1.966 -1.049 1.00 93.44 175 SER A CA 1
ATOM 1387 C C . SER A 1 175 ? -10.738 0.844 -1.655 1.00 93.44 175 SER A C 1
ATOM 1389 O O . SER A 1 175 ? -10.636 0.710 -2.875 1.00 93.44 175 SER A O 1
ATOM 1391 N N . MET A 1 176 ? -10.144 0.029 -0.789 1.00 93.75 176 MET A N 1
ATOM 1392 C CA . MET A 1 176 ? -9.483 -1.220 -1.151 1.00 93.75 176 MET A CA 1
ATOM 1393 C C . MET A 1 176 ? -10.497 -2.253 -1.641 1.00 93.75 176 MET A C 1
ATOM 1395 O O . MET A 1 176 ? -10.146 -3.070 -2.476 1.00 93.75 176 MET A O 1
ATOM 1399 N N . ASN A 1 177 ? -11.752 -2.186 -1.190 1.00 93.12 177 ASN A N 1
ATOM 1400 C CA . ASN A 1 177 ? -12.835 -3.053 -1.646 1.00 93.12 177 ASN A CA 1
ATOM 1401 C C . ASN A 1 177 ? -14.020 -2.204 -2.145 1.00 93.12 177 ASN A C 1
ATOM 1403 O O . ASN A 1 177 ? -15.024 -2.062 -1.445 1.00 93.12 177 ASN A O 1
ATOM 1407 N N . PRO A 1 178 ? -13.918 -1.590 -3.340 1.00 90.69 178 PRO A N 1
ATOM 1408 C CA . PRO A 1 178 ? -14.952 -0.692 -3.855 1.00 90.69 178 PRO A CA 1
ATOM 1409 C C . PRO A 1 178 ? -16.267 -1.413 -4.175 1.00 90.69 178 PRO A C 1
ATOM 1411 O O . PRO A 1 178 ? -17.315 -0.777 -4.208 1.00 90.69 178 PRO A O 1
ATOM 1414 N N . LYS A 1 179 ? -16.223 -2.732 -4.399 1.00 88.44 179 LYS A N 1
ATOM 1415 C CA . LYS A 1 179 ? -17.409 -3.558 -4.662 1.00 88.44 179 LYS A CA 1
ATOM 1416 C C . LYS A 1 179 ? -18.080 -4.070 -3.383 1.00 88.44 179 LYS A C 1
ATOM 1418 O O . LYS A 1 179 ? -19.177 -4.606 -3.469 1.00 88.44 179 LYS A O 1
ATOM 1423 N N . GLY A 1 180 ? -17.424 -3.951 -2.224 1.00 87.19 180 GLY A N 1
ATOM 1424 C CA . GLY A 1 180 ? -17.919 -4.488 -0.952 1.00 87.19 180 GLY A CA 1
ATOM 1425 C C . GLY A 1 180 ? -18.048 -6.016 -0.928 1.00 87.19 180 GLY A C 1
ATOM 1426 O O . GLY A 1 180 ? -18.813 -6.556 -0.136 1.00 87.19 180 GLY A O 1
ATOM 1427 N N . ILE A 1 181 ? -17.333 -6.722 -1.807 1.00 85.38 181 ILE A N 1
ATOM 1428 C CA . ILE A 1 181 ? -17.422 -8.179 -1.933 1.00 85.38 181 ILE A CA 1
ATOM 1429 C C . ILE A 1 181 ? -16.382 -8.805 -1.004 1.00 85.38 181 ILE A C 1
ATOM 1431 O O . ILE A 1 181 ? -15.193 -8.525 -1.145 1.00 85.38 181 ILE A O 1
ATOM 1435 N N . ARG A 1 182 ? -16.830 -9.633 -0.055 1.00 85.62 182 ARG A N 1
ATOM 1436 C CA . ARG A 1 182 ? -15.976 -10.348 0.904 1.00 85.62 182 ARG A CA 1
ATOM 1437 C C . ARG A 1 182 ? -16.050 -11.841 0.630 1.00 85.62 182 ARG A C 1
ATOM 1439 O O . ARG A 1 182 ? -16.942 -12.529 1.115 1.00 85.62 182 ARG A O 1
ATOM 1446 N N . LEU A 1 183 ? -15.173 -12.311 -0.241 1.00 80.00 183 LEU A N 1
ATOM 1447 C CA . LEU A 1 183 ? -15.130 -13.710 -0.668 1.00 80.00 183 LEU A CA 1
ATOM 1448 C C . LEU A 1 183 ? -13.802 -14.374 -0.270 1.00 80.00 183 LEU A C 1
ATOM 1450 O O . LEU A 1 183 ? -13.604 -15.552 -0.563 1.00 80.00 183 LEU A O 1
ATOM 1454 N N . GLY A 1 184 ? -12.893 -13.641 0.386 1.00 80.25 184 GLY A N 1
ATOM 1455 C CA . GLY A 1 184 ? -11.593 -14.142 0.813 1.00 80.25 184 GLY A CA 1
ATOM 1456 C C . GLY A 1 184 ? -10.830 -14.823 -0.327 1.00 80.25 184 GLY A C 1
ATOM 1457 O O . GLY A 1 184 ? -10.654 -14.271 -1.416 1.00 80.25 184 GLY A O 1
ATOM 1458 N N . GLU A 1 185 ? -10.397 -16.061 -0.088 1.00 71.06 185 GLU A N 1
ATOM 1459 C CA . GLU A 1 185 ? -9.699 -16.870 -1.096 1.00 71.06 185 GLU A CA 1
ATOM 1460 C C . GLU A 1 185 ? -10.587 -17.239 -2.294 1.00 71.06 185 GLU A C 1
ATOM 1462 O O . GLU A 1 185 ? -10.106 -17.251 -3.425 1.00 71.06 185 GLU A O 1
ATOM 1467 N N . ALA A 1 186 ? -11.889 -17.467 -2.080 1.00 72.25 186 ALA A N 1
ATOM 1468 C CA . ALA A 1 186 ? -12.832 -17.823 -3.145 1.00 72.25 186 ALA A CA 1
ATOM 1469 C C . ALA A 1 186 ? -13.134 -16.649 -4.099 1.00 72.25 186 ALA A C 1
ATOM 1471 O O . ALA A 1 186 ? -13.727 -16.842 -5.159 1.00 72.25 186 ALA A O 1
ATOM 1472 N N . GLY A 1 187 ? -12.751 -15.428 -3.710 1.00 64.75 187 GLY A N 1
ATOM 1473 C CA . GLY A 1 187 ? -13.168 -14.183 -4.346 1.00 64.75 187 GLY A CA 1
ATOM 1474 C C . GLY A 1 187 ? -12.331 -13.668 -5.490 1.00 64.75 187 GLY A C 1
ATOM 1475 O O . GLY A 1 187 ? -12.872 -13.000 -6.370 1.00 64.75 187 GLY A O 1
ATOM 1476 N N . ASN A 1 188 ? -11.025 -13.937 -5.482 1.00 59.91 188 ASN A N 1
ATOM 1477 C CA . ASN A 1 188 ? -10.139 -13.327 -6.467 1.00 59.91 188 ASN A CA 1
ATOM 1478 C C . ASN A 1 188 ? -9.517 -14.371 -7.389 1.00 59.91 188 ASN A C 1
ATOM 1480 O O . ASN A 1 188 ? -9.425 -15.563 -7.109 1.00 59.91 188 ASN A O 1
ATOM 1484 N N . SER A 1 189 ? -9.037 -13.900 -8.530 1.00 56.91 189 SER A N 1
ATOM 1485 C CA . SER A 1 189 ? -8.127 -14.656 -9.388 1.00 56.91 189 SER A CA 1
ATOM 1486 C C . SER A 1 189 ? -6.713 -14.526 -8.810 1.00 56.91 189 SER A C 1
ATOM 1488 O O . SER A 1 189 ? -5.847 -13.824 -9.340 1.00 56.91 189 SER A O 1
ATOM 1490 N N . TRP A 1 190 ? -6.519 -15.088 -7.612 1.00 55.75 190 TRP A N 1
ATOM 1491 C CA . TRP A 1 190 ? -5.236 -15.069 -6.903 1.00 55.75 190 TRP A CA 1
ATOM 1492 C C . TRP A 1 190 ? -4.154 -15.760 -7.739 1.00 55.75 190 TRP A C 1
ATOM 1494 O O . TRP A 1 190 ? -3.034 -15.242 -7.838 1.00 55.75 190 TRP A O 1
ATOM 1504 N N . TYR A 1 191 ? -4.554 -16.867 -8.371 1.00 52.97 191 TYR A N 1
ATOM 1505 C CA . TYR A 1 191 ? -3.781 -17.735 -9.256 1.00 52.97 191 TYR A CA 1
ATOM 1506 C C . TYR A 1 191 ? -3.622 -17.184 -10.675 1.00 52.97 191 TYR A C 1
ATOM 1508 O O . TYR A 1 191 ? -4.595 -16.608 -11.211 1.00 52.97 191 TYR A O 1
#

Radius of gyration: 19.76 Å; chains: 1; bounding box: 49×41×62 Å

Foldseek 3Di:
DDLVVLQVQQADPPPRHGPDDAFPCLLAFCNSVLQVQQVVQQDDDQPCDDPSVVVVVVVCVVVVHDDDNQDARDHDPRNQAWAAEQQAQKIKHWGWDFDFDPPDPVDRDTDTDIDIDIDFDQDPVPDCVPGPRNCSRHVNDGDDGNCVVCPPPDRVVVVCVVVDVDDDPPHHYDYRNNPPDRPRPNPDPSD

Secondary structure (DSSP, 8-state):
--HHHHHHHHB-TTT--BSS---GGGGSSSHHHHHHHHHHTSPPPP--SHHHHHHHHHHHHHTTPPP-TTPPP---TTTSSEEE-TTSSEEEEEEEEEEEE-S-TT--EEEEEEEEEEEE--TT-S-TTT-HHHHHHHT--S---HHHHHTT--HHHHHHHHH-SS----PPEEES-TT----GGGGS---